Protein AF-A0A6V2T5C6-F1 (afdb_monomer_lite)

Structure (mmCIF, N/CA/C/O backbone):
data_AF-A0A6V2T5C6-F1
#
_entry.id   AF-A0A6V2T5C6-F1
#
loop_
_atom_site.group_PDB
_atom_site.id
_atom_site.type_symbol
_atom_site.label_atom_id
_atom_site.label_alt_id
_atom_site.label_comp_id
_atom_site.label_asym_id
_atom_site.label_entity_id
_atom_site.label_seq_id
_atom_site.pdbx_PDB_ins_code
_atom_site.Cartn_x
_atom_site.Cartn_y
_atom_site.Cartn_z
_atom_site.occupancy
_atom_site.B_iso_or_equiv
_atom_site.auth_seq_id
_atom_site.auth_comp_id
_atom_site.auth_asym_id
_atom_site.auth_atom_id
_atom_site.pdbx_PDB_model_num
ATOM 1 N N . MET A 1 1 ? 2.342 25.107 -28.446 1.00 39.44 1 MET A N 1
ATOM 2 C CA . MET A 1 1 ? 3.120 24.473 -27.361 1.00 39.44 1 MET A CA 1
ATOM 3 C C . MET A 1 1 ? 3.127 22.976 -27.619 1.00 39.44 1 MET A C 1
ATOM 5 O O . MET A 1 1 ? 2.056 22.390 -27.620 1.00 39.44 1 MET A O 1
ATOM 9 N N . LYS A 1 2 ? 4.279 22.359 -27.917 1.00 43.91 2 LYS A N 1
ATOM 10 C CA . LYS A 1 2 ? 4.382 20.894 -27.825 1.00 43.91 2 LYS A CA 1
ATOM 11 C C . LYS A 1 2 ? 4.206 20.575 -26.343 1.00 43.91 2 LYS A C 1
ATOM 13 O O . LYS A 1 2 ? 5.025 21.051 -25.563 1.00 43.91 2 LYS A O 1
ATOM 18 N N . LEU A 1 3 ? 3.150 19.852 -25.962 1.00 50.47 3 LEU A N 1
ATOM 19 C CA . LEU A 1 3 ? 3.126 19.154 -24.676 1.00 50.47 3 LEU A CA 1
ATOM 20 C C . LEU A 1 3 ? 4.460 18.411 -24.599 1.00 50.47 3 LEU A C 1
ATOM 22 O O . LEU A 1 3 ? 4.725 17.538 -25.430 1.00 50.47 3 LEU A O 1
ATOM 26 N N . SER A 1 4 ? 5.355 18.852 -23.717 1.00 52.19 4 SER A N 1
ATOM 27 C CA . SER A 1 4 ? 6.565 18.106 -23.408 1.00 52.19 4 SER A CA 1
ATOM 28 C C . SER A 1 4 ? 6.083 16.722 -23.010 1.00 52.19 4 SER A C 1
ATOM 30 O O . SER A 1 4 ? 5.368 16.592 -22.019 1.00 52.19 4 SER A O 1
ATOM 32 N N . ARG A 1 5 ? 6.363 15.724 -23.853 1.00 68.75 5 ARG A N 1
ATOM 33 C CA . ARG A 1 5 ? 6.014 14.329 -23.588 1.00 68.75 5 ARG A CA 1
ATOM 34 C C . ARG A 1 5 ? 6.644 14.016 -22.231 1.00 68.75 5 ARG A C 1
ATOM 36 O O . ARG A 1 5 ? 7.866 14.054 -22.133 1.00 68.75 5 ARG A O 1
ATOM 43 N N . LEU A 1 6 ? 5.824 13.873 -21.188 1.00 74.06 6 LEU A N 1
ATOM 44 C CA . LEU A 1 6 ? 6.313 13.619 -19.835 1.00 74.06 6 LEU A CA 1
ATOM 45 C C . LEU A 1 6 ? 7.066 12.288 -19.877 1.00 74.06 6 LEU A C 1
ATOM 47 O O . LEU A 1 6 ? 6.531 11.290 -20.356 1.00 74.06 6 LEU A O 1
ATOM 51 N N . ILE A 1 7 ? 8.333 12.330 -19.478 1.00 88.69 7 ILE A N 1
ATOM 52 C CA . ILE A 1 7 ? 9.222 11.173 -19.416 1.00 88.69 7 ILE A CA 1
ATOM 53 C C . ILE A 1 7 ? 9.234 10.704 -17.970 1.00 88.69 7 ILE A C 1
ATOM 55 O O . ILE A 1 7 ? 9.377 11.520 -17.060 1.00 88.69 7 ILE A O 1
ATOM 59 N N . GLY A 1 8 ? 9.129 9.398 -17.783 1.00 91.50 8 GLY A N 1
ATOM 60 C CA . GLY A 1 8 ? 9.123 8.761 -16.480 1.00 91.50 8 GLY A CA 1
ATOM 61 C C . GLY A 1 8 ? 8.194 7.565 -16.474 1.00 91.50 8 GLY A C 1
ATOM 62 O O . GLY A 1 8 ? 7.539 7.254 -17.471 1.00 91.50 8 GLY A O 1
ATOM 63 N N . SER A 1 9 ? 8.141 6.903 -15.335 1.00 94.56 9 SER A N 1
ATOM 64 C CA . SER A 1 9 ? 7.258 5.778 -15.105 1.00 94.56 9 SER A CA 1
ATOM 65 C C . SER A 1 9 ? 6.760 5.786 -13.675 1.00 94.56 9 SER A C 1
ATOM 67 O O . SER A 1 9 ? 7.304 6.481 -12.817 1.00 94.56 9 SER A O 1
ATOM 69 N N . SER A 1 10 ? 5.676 5.061 -13.449 1.00 96.06 10 SER A N 1
ATOM 70 C CA . SER A 1 10 ? 5.047 4.948 -12.145 1.00 96.06 10 SER A CA 1
ATOM 71 C C . SER A 1 10 ? 4.340 3.609 -12.036 1.00 96.06 10 SER A C 1
ATOM 73 O O . SER A 1 10 ? 3.772 3.104 -13.010 1.00 96.06 10 SER A O 1
ATOM 75 N N . THR A 1 11 ? 4.312 3.079 -10.822 1.00 97.50 11 THR A N 1
ATOM 76 C CA . THR A 1 11 ? 3.274 2.136 -10.417 1.00 97.50 11 THR A CA 1
ATOM 77 C C . THR A 1 11 ? 1.926 2.861 -10.367 1.00 97.50 11 THR A C 1
ATOM 79 O O . THR A 1 11 ? 1.857 4.096 -10.359 1.00 97.50 11 THR A O 1
ATOM 82 N N . ALA A 1 12 ? 0.832 2.110 -10.350 1.00 96.50 12 ALA A N 1
ATOM 83 C CA . ALA A 1 12 ? -0.498 2.678 -10.187 1.00 96.50 12 ALA A CA 1
ATOM 84 C C . ALA A 1 12 ? -1.414 1.683 -9.480 1.00 96.50 12 ALA A C 1
ATOM 86 O O . ALA A 1 12 ? -1.687 0.613 -10.013 1.00 96.50 12 ALA A O 1
ATOM 87 N N . CYS A 1 13 ? -1.936 2.063 -8.315 1.00 97.12 13 CYS A N 1
ATOM 88 C CA . CYS A 1 13 ? -2.926 1.277 -7.591 1.00 97.12 13 CYS A CA 1
ATOM 89 C C . CYS A 1 13 ? -4.185 2.117 -7.376 1.00 97.12 13 CYS A C 1
ATOM 91 O O . CYS A 1 13 ? -4.159 3.146 -6.700 1.00 97.12 13 CYS A O 1
ATOM 93 N N . LEU A 1 14 ? -5.286 1.684 -7.985 1.00 95.94 14 LEU A N 1
ATOM 94 C CA . LEU A 1 14 ? -6.589 2.326 -7.907 1.00 95.94 14 LEU A CA 1
ATOM 95 C C . LEU A 1 14 ? -7.553 1.419 -7.152 1.00 95.94 14 LEU A C 1
ATOM 97 O O . LEU A 1 14 ? -7.693 0.247 -7.497 1.00 95.94 14 LEU A O 1
ATOM 101 N N . VAL A 1 15 ? -8.274 1.982 -6.184 1.00 94.62 15 VAL A N 1
ATOM 102 C CA . VAL A 1 15 ? -9.350 1.296 -5.463 1.00 94.62 15 VAL A CA 1
ATOM 103 C C . VAL A 1 15 ? -10.624 2.130 -5.555 1.00 94.62 15 VAL A C 1
ATOM 105 O O . VAL A 1 15 ? -10.600 3.344 -5.372 1.00 94.62 15 VAL A O 1
ATOM 108 N N . SER A 1 16 ? -11.746 1.473 -5.828 1.00 92.94 16 SER A N 1
ATOM 109 C CA . SER A 1 16 ? -13.079 2.067 -5.880 1.00 92.94 16 SER A CA 1
ATOM 110 C C . SER A 1 16 ? -14.057 1.197 -5.096 1.00 92.94 16 SER A C 1
ATOM 112 O O . SER A 1 16 ? -14.064 -0.025 -5.244 1.00 92.94 16 SER A O 1
ATOM 114 N N . LEU A 1 17 ? -14.879 1.816 -4.249 1.00 86.94 17 LEU A N 1
ATOM 115 C CA . LEU A 1 17 ? -15.974 1.127 -3.571 1.00 86.94 17 LEU A CA 1
ATOM 116 C C . LEU A 1 17 ? -17.181 1.055 -4.511 1.00 86.94 17 LEU A C 1
ATOM 118 O O . LEU A 1 17 ? -17.588 2.076 -5.065 1.00 86.94 17 LEU A O 1
ATOM 122 N N . ASP A 1 18 ? -17.757 -0.133 -4.691 1.00 80.25 18 ASP A N 1
ATOM 123 C CA . ASP A 1 18 ? -18.955 -0.282 -5.515 1.00 80.25 18 ASP A CA 1
ATOM 124 C C . ASP A 1 18 ? -20.161 0.382 -4.811 1.00 80.25 18 ASP A C 1
ATOM 126 O O . ASP A 1 18 ? -20.445 0.073 -3.653 1.00 80.25 18 ASP A O 1
ATOM 130 N N . PRO A 1 19 ? -20.890 1.302 -5.469 1.00 68.75 19 PRO A N 1
ATOM 131 C CA . PRO A 1 19 ? -21.977 2.048 -4.828 1.00 68.75 19 PRO A CA 1
ATOM 132 C C . PRO A 1 19 ? -23.235 1.209 -4.547 1.00 68.75 19 PRO A C 1
ATOM 134 O O . PRO A 1 19 ? -24.117 1.646 -3.797 1.00 68.75 19 PRO A O 1
ATOM 137 N N . HIS A 1 20 ? -23.340 0.021 -5.148 1.00 71.62 20 HIS A N 1
ATOM 138 C CA . HIS A 1 20 ? -24.511 -0.852 -5.049 1.00 71.62 20 HIS A CA 1
ATOM 139 C C . HIS A 1 20 ? -24.192 -2.215 -4.434 1.00 71.62 20 HIS A C 1
ATOM 141 O O . HIS A 1 20 ? -25.087 -2.863 -3.891 1.00 71.62 20 HIS A O 1
ATOM 147 N N . LYS A 1 21 ? -22.937 -2.661 -4.509 1.00 74.69 21 LYS A N 1
ATOM 148 C CA . LYS A 1 21 ? -22.474 -3.937 -3.957 1.00 74.69 21 LYS A CA 1
ATOM 149 C C . LYS A 1 21 ? -21.590 -3.710 -2.737 1.00 74.69 21 LYS A C 1
ATOM 151 O O . LYS A 1 21 ? -20.848 -2.744 -2.656 1.00 74.69 21 LYS A O 1
ATOM 156 N N . THR A 1 22 ? -21.603 -4.655 -1.804 1.00 85.44 22 THR A N 1
ATOM 157 C CA . THR A 1 22 ? -20.718 -4.648 -0.627 1.00 85.44 22 THR A CA 1
ATOM 158 C C . THR A 1 22 ? -19.325 -5.177 -0.984 1.00 85.44 22 THR A C 1
ATOM 160 O O . THR A 1 22 ? -18.850 -6.168 -0.428 1.00 85.44 22 THR A O 1
ATOM 163 N N . GLU A 1 23 ? -18.681 -4.559 -1.971 1.00 86.25 23 GLU A N 1
ATOM 164 C CA . GLU A 1 23 ? -17.348 -4.931 -2.440 1.00 86.25 23 GLU A CA 1
ATOM 165 C C . GLU A 1 23 ? -16.548 -3.701 -2.866 1.00 86.25 23 GLU A C 1
ATOM 167 O O . GLU A 1 23 ? -17.105 -2.713 -3.345 1.00 86.25 23 GLU A O 1
ATOM 172 N N . LEU A 1 24 ? -15.228 -3.791 -2.749 1.00 91.06 24 LEU A N 1
ATOM 173 C CA . LEU A 1 24 ? -14.317 -2.904 -3.460 1.00 91.06 24 LEU A CA 1
ATOM 174 C C . LEU A 1 24 ? -13.869 -3.557 -4.769 1.00 91.06 24 LEU A C 1
ATOM 176 O O . LEU A 1 24 ? -13.791 -4.785 -4.889 1.00 91.06 24 LEU A O 1
ATOM 180 N N . ARG A 1 25 ? -13.550 -2.717 -5.747 1.00 92.44 25 ARG A N 1
ATOM 181 C CA . ARG A 1 25 ? -12.896 -3.074 -7.003 1.00 92.44 25 ARG A CA 1
ATOM 182 C C . ARG A 1 25 ? -11.557 -2.363 -7.055 1.00 92.44 25 ARG A C 1
ATOM 184 O O . ARG A 1 25 ? -11.486 -1.181 -6.725 1.00 92.44 25 ARG A O 1
ATOM 191 N N . ALA A 1 26 ? -10.516 -3.057 -7.486 1.00 92.69 26 ALA A N 1
ATOM 192 C CA . ALA A 1 26 ? -9.210 -2.442 -7.637 1.00 92.69 26 ALA A CA 1
ATOM 193 C C . ALA A 1 26 ? -8.507 -2.885 -8.916 1.00 92.69 26 ALA A C 1
ATOM 195 O O . ALA A 1 26 ? -8.740 -3.987 -9.419 1.00 92.69 26 ALA A O 1
ATOM 196 N N . ALA A 1 27 ? -7.655 -1.997 -9.415 1.00 95.50 27 ALA A N 1
ATOM 197 C CA . ALA A 1 27 ? -6.747 -2.227 -10.524 1.00 95.50 27 ALA A CA 1
ATOM 198 C C . ALA A 1 27 ? -5.349 -1.797 -10.077 1.00 95.50 27 ALA A C 1
ATOM 200 O O . ALA A 1 27 ? -5.167 -0.652 -9.660 1.00 95.50 27 ALA A O 1
ATOM 201 N N . ASN A 1 28 ? -4.388 -2.713 -10.139 1.00 96.06 28 ASN A N 1
ATOM 202 C CA . ASN A 1 28 ? -3.010 -2.460 -9.735 1.00 96.06 28 ASN A CA 1
ATOM 203 C C . ASN A 1 28 ? -2.044 -2.723 -10.893 1.00 96.06 28 ASN A C 1
ATOM 205 O O . ASN A 1 28 ? -2.248 -3.683 -11.627 1.00 96.06 28 ASN A O 1
ATOM 209 N N . ILE A 1 29 ? -1.016 -1.889 -11.026 1.00 97.75 29 ILE A N 1
ATOM 210 C CA . ILE A 1 29 ? 0.180 -2.070 -11.853 1.00 97.75 29 ILE A CA 1
ATOM 211 C C . ILE A 1 29 ? 1.381 -1.804 -10.945 1.00 97.75 29 ILE A C 1
ATOM 213 O O . ILE A 1 29 ? 1.577 -0.672 -10.496 1.00 97.75 29 ILE A O 1
ATOM 217 N N . GLY A 1 30 ? 2.181 -2.838 -10.693 1.00 97.75 30 GLY A N 1
ATOM 218 C CA . GLY A 1 30 ? 3.410 -2.750 -9.903 1.00 97.75 30 GLY A CA 1
ATOM 219 C C . GLY A 1 30 ? 3.298 -3.346 -8.503 1.00 97.75 30 GLY A C 1
ATOM 220 O O . GLY A 1 30 ? 2.551 -4.297 -8.270 1.00 97.75 30 GLY A O 1
ATOM 221 N N . ASP A 1 31 ? 4.087 -2.813 -7.578 1.00 97.12 31 ASP A N 1
ATOM 222 C CA . ASP A 1 31 ? 4.278 -3.307 -6.206 1.00 97.12 31 ASP A CA 1
ATOM 223 C C . ASP A 1 31 ? 3.721 -2.384 -5.113 1.00 97.12 31 ASP A C 1
ATOM 225 O O . ASP A 1 31 ? 3.684 -2.762 -3.940 1.00 97.12 31 ASP A O 1
ATOM 229 N N . SER A 1 32 ? 3.174 -1.230 -5.504 1.00 98.00 32 SER A N 1
ATOM 230 C CA . SER A 1 32 ? 2.156 -0.548 -4.703 1.00 98.00 32 SER A CA 1
ATOM 231 C C . SER A 1 32 ? 0.934 -1.454 -4.537 1.00 98.00 32 SER A C 1
ATOM 233 O O . SER A 1 32 ? 0.718 -2.391 -5.306 1.00 98.00 32 SER A O 1
ATOM 235 N N . GLY A 1 33 ? 0.118 -1.203 -3.520 1.00 97.56 33 GLY A N 1
ATOM 236 C CA . GLY A 1 33 ? -0.919 -2.161 -3.167 1.00 97.56 33 GLY A CA 1
ATOM 237 C C . GLY A 1 33 ? -1.747 -1.743 -1.972 1.00 97.56 33 GLY A C 1
ATOM 238 O O . GLY A 1 33 ? -1.568 -0.665 -1.412 1.00 97.56 33 GLY A O 1
ATOM 239 N N . PHE A 1 34 ? -2.674 -2.605 -1.581 1.00 97.88 34 PHE A N 1
ATOM 240 C CA . PHE A 1 34 ? -3.533 -2.372 -0.437 1.00 97.88 34 PHE A CA 1
ATOM 241 C C . PHE A 1 34 ? -3.758 -3.627 0.400 1.00 97.88 34 PHE A C 1
ATOM 243 O O . PHE A 1 34 ? -3.729 -4.762 -0.086 1.00 97.88 34 PHE A O 1
ATOM 250 N N . LEU A 1 35 ? -4.047 -3.382 1.671 1.00 97.62 35 LEU A N 1
ATOM 251 C CA . LEU A 1 35 ? -4.478 -4.358 2.652 1.00 97.62 35 LEU A CA 1
ATOM 252 C C . LEU A 1 35 ? -5.890 -4.004 3.111 1.00 97.62 35 LEU A C 1
ATOM 254 O O . LEU A 1 35 ? -6.197 -2.839 3.369 1.00 97.62 35 LEU A O 1
ATOM 258 N N . LEU A 1 36 ? -6.743 -5.016 3.235 1.00 96.00 36 LEU A N 1
ATOM 259 C CA . LEU A 1 36 ? -8.028 -4.895 3.914 1.00 96.00 36 LEU A CA 1
ATOM 260 C C . LEU A 1 36 ? -7.897 -5.547 5.285 1.00 96.00 36 LEU A C 1
ATOM 262 O O . LEU A 1 36 ? -7.688 -6.755 5.378 1.00 96.00 36 LEU A O 1
ATOM 266 N N . LEU A 1 37 ? -8.013 -4.752 6.337 1.00 94.62 37 LEU A N 1
ATOM 267 C CA . LEU A 1 37 ? -7.958 -5.201 7.718 1.00 94.62 37 LEU A CA 1
ATOM 268 C C . LEU A 1 37 ? -9.378 -5.330 8.248 1.00 94.62 37 LEU A C 1
ATOM 270 O O . LEU A 1 37 ? -10.221 -4.459 8.023 1.00 94.62 37 LEU A O 1
ATOM 274 N N . ARG A 1 38 ? -9.634 -6.407 8.982 1.00 91.44 38 ARG A N 1
ATOM 275 C CA . ARG A 1 38 ? -10.955 -6.709 9.525 1.00 91.44 38 ARG A CA 1
ATOM 276 C C . ARG A 1 38 ? -10.852 -7.076 10.988 1.00 91.44 38 ARG A C 1
ATOM 278 O O . ARG A 1 38 ? -9.898 -7.711 11.424 1.00 91.44 38 ARG A O 1
ATOM 285 N N . ARG A 1 39 ? -11.870 -6.690 11.753 1.00 88.06 39 ARG A N 1
ATOM 286 C CA . ARG A 1 39 ? -11.984 -7.093 13.150 1.00 88.06 39 ARG A CA 1
ATOM 287 C C . ARG A 1 39 ? -12.343 -8.570 13.252 1.00 88.06 39 ARG A C 1
ATOM 289 O O . ARG A 1 39 ? -13.309 -9.020 12.635 1.00 88.06 39 ARG A O 1
ATOM 296 N N . GLN A 1 40 ? -11.610 -9.302 14.082 1.00 76.62 40 GLN A N 1
ATOM 297 C CA . GLN A 1 40 ? -11.967 -10.664 14.442 1.00 76.62 40 GLN A CA 1
ATOM 298 C C . GLN A 1 40 ? -13.268 -10.638 15.248 1.00 76.62 40 GLN A C 1
ATOM 300 O O . GLN A 1 40 ? -13.392 -9.943 16.263 1.00 76.62 40 GLN A O 1
ATOM 305 N N . ALA A 1 41 ? -14.269 -11.379 14.778 1.00 64.94 41 ALA A N 1
ATOM 306 C CA . ALA A 1 41 ? -15.477 -11.593 15.551 1.00 64.94 41 ALA A CA 1
ATOM 307 C C . ALA A 1 41 ? -15.112 -12.405 16.802 1.00 64.94 41 ALA A C 1
ATOM 309 O O . ALA A 1 41 ? -14.463 -13.447 16.705 1.00 64.94 41 ALA A O 1
ATOM 310 N N . GLY A 1 42 ? -15.535 -11.946 17.986 1.00 57.62 42 GLY A N 1
ATOM 311 C CA . GLY A 1 42 ? -15.499 -12.790 19.183 1.00 57.62 42 GLY A CA 1
ATOM 312 C C . GLY A 1 42 ? -16.235 -14.107 18.912 1.00 57.62 42 GLY A C 1
ATOM 313 O O . GLY A 1 42 ? -17.111 -14.148 18.047 1.00 57.62 42 GLY A O 1
ATOM 314 N N . SER A 1 43 ? -15.901 -15.176 19.643 1.00 49.44 43 SER A N 1
ATOM 315 C CA . SER A 1 43 ? -16.311 -16.569 19.364 1.00 49.44 43 SER A CA 1
ATOM 316 C C . SER A 1 43 ? -17.829 -16.861 19.310 1.00 49.44 43 SER A C 1
ATOM 318 O O . SER A 1 43 ? -18.224 -18.023 19.318 1.00 49.44 43 SER A O 1
ATOM 320 N N . SER A 1 44 ? -18.695 -15.847 19.312 1.00 44.47 44 SER A N 1
ATOM 321 C CA . SER A 1 44 ? -20.154 -15.935 19.254 1.00 44.47 44 SER A CA 1
ATOM 322 C C . SER A 1 44 ? -20.766 -15.574 17.893 1.00 44.47 44 SER A C 1
ATOM 324 O O . SER A 1 44 ? -21.956 -15.809 17.705 1.00 44.47 44 SER A O 1
ATOM 326 N N . SER A 1 45 ? -20.000 -15.035 16.938 1.00 46.88 45 SER A N 1
ATOM 327 C CA . SER A 1 45 ? -20.510 -14.652 15.614 1.00 46.88 45 SER A CA 1
ATOM 328 C C . SER A 1 45 ? -19.772 -15.415 14.514 1.00 46.88 45 SER A C 1
ATOM 330 O O . SER A 1 45 ? -18.726 -14.976 14.040 1.00 46.88 45 SER A O 1
ATOM 332 N N . MET A 1 46 ? -20.334 -16.555 14.099 1.00 50.06 46 MET A N 1
ATOM 333 C CA . MET A 1 46 ? -19.913 -17.288 12.899 1.00 50.06 46 MET A CA 1
ATOM 334 C C . MET A 1 46 ? -20.265 -16.444 11.669 1.00 50.06 46 MET A C 1
ATOM 336 O O . MET A 1 46 ? -21.356 -16.565 11.116 1.00 50.06 46 MET A O 1
ATOM 340 N N . VAL A 1 47 ? -19.375 -15.531 11.277 1.00 58.38 47 VAL A N 1
ATOM 341 C CA . VAL A 1 47 ? -19.486 -14.875 9.974 1.00 58.38 47 VAL A CA 1
ATOM 342 C C . VAL A 1 47 ? -18.771 -15.763 8.975 1.00 58.38 47 VAL A C 1
ATOM 344 O O . VAL A 1 47 ? -17.555 -15.929 9.069 1.00 58.38 47 VAL A O 1
ATOM 347 N N . GLU A 1 48 ? -19.524 -16.332 8.038 1.00 62.44 48 GLU A N 1
ATOM 348 C CA . GLU A 1 48 ? -18.951 -17.148 6.971 1.00 62.44 48 GLU A CA 1
ATOM 349 C C . GLU A 1 48 ? -17.830 -16.368 6.258 1.00 62.44 48 GLU A C 1
ATOM 351 O O . GLU A 1 48 ? -17.989 -15.168 5.972 1.00 62.44 48 GLU A O 1
ATOM 356 N N . PRO A 1 49 ? -16.676 -17.003 5.999 1.00 64.81 49 PRO A N 1
ATOM 357 C CA . PRO A 1 49 ? -15.607 -16.379 5.243 1.00 64.81 49 PRO A CA 1
ATOM 358 C C . PRO A 1 49 ? -16.118 -15.939 3.876 1.00 64.81 49 PRO A C 1
ATOM 360 O O . PRO A 1 49 ? -16.782 -16.704 3.173 1.00 64.81 49 PRO A O 1
ATOM 363 N N . ALA A 1 50 ? -15.817 -14.703 3.488 1.00 68.69 50 ALA A N 1
ATOM 364 C CA . ALA A 1 50 ? -16.135 -14.278 2.138 1.00 68.69 50 ALA A CA 1
ATOM 365 C C . ALA A 1 50 ? -15.195 -14.988 1.147 1.00 68.69 50 ALA A C 1
ATOM 367 O O . ALA A 1 50 ? -14.006 -15.167 1.399 1.00 68.69 50 ALA A O 1
ATOM 368 N N . LEU A 1 51 ? -15.720 -15.423 0.001 1.00 67.19 51 LEU A N 1
ATOM 369 C CA . LEU A 1 51 ? -14.881 -16.061 -1.010 1.00 67.19 51 LEU A CA 1
ATOM 370 C C . LEU A 1 51 ? -13.800 -15.074 -1.485 1.00 67.19 51 LEU A C 1
ATOM 372 O O . LEU A 1 51 ? -14.118 -13.957 -1.888 1.00 67.19 51 LEU A O 1
ATOM 376 N N . GLY A 1 52 ? -12.537 -15.501 -1.446 1.00 65.44 52 GLY A N 1
ATOM 377 C CA . GLY A 1 52 ? -11.391 -14.676 -1.840 1.00 65.44 52 GLY A CA 1
ATOM 378 C C . GLY A 1 52 ? -10.820 -13.793 -0.727 1.00 65.44 52 GLY A C 1
ATOM 379 O O . GLY A 1 52 ? -9.862 -13.069 -0.986 1.00 65.44 52 GLY A O 1
ATOM 380 N N . THR A 1 53 ? -11.356 -13.859 0.496 1.00 73.38 53 THR A N 1
ATOM 381 C CA . THR A 1 53 ? -10.741 -13.240 1.677 1.00 73.38 53 THR A CA 1
ATOM 382 C C . THR A 1 53 ? -9.983 -14.273 2.505 1.00 73.38 53 THR A C 1
ATOM 384 O O . THR A 1 53 ? -10.240 -15.476 2.463 1.00 73.38 53 THR A O 1
ATOM 387 N N . LEU A 1 54 ? -9.043 -13.784 3.303 1.00 76.19 54 LEU A N 1
ATOM 388 C CA . LEU A 1 54 ? -8.240 -14.554 4.244 1.00 76.19 54 LEU A CA 1
ATOM 389 C C . LEU A 1 54 ? -8.973 -14.776 5.581 1.00 76.19 54 LEU A C 1
ATOM 391 O O . LEU A 1 54 ? -8.358 -15.156 6.565 1.00 76.19 54 LEU A O 1
ATOM 395 N N . ASP A 1 55 ? -10.299 -14.591 5.629 1.00 69.50 55 ASP A N 1
ATOM 396 C CA . ASP A 1 55 ? -11.084 -14.707 6.868 1.00 69.50 55 ASP A CA 1
ATOM 397 C C . ASP A 1 55 ? -11.091 -16.129 7.459 1.00 69.50 55 ASP A C 1
ATOM 399 O O . ASP A 1 55 ? -11.213 -16.287 8.670 1.00 69.50 55 ASP A O 1
ATOM 403 N N . SER A 1 56 ? -10.992 -17.173 6.623 1.00 56.41 56 SER A N 1
ATOM 404 C CA . SER A 1 56 ? -10.911 -18.577 7.083 1.00 56.41 56 SER A CA 1
ATOM 405 C C . SER A 1 56 ? -9.485 -19.010 7.408 1.00 56.41 56 SER A C 1
ATOM 407 O O . SER A 1 56 ? -9.285 -20.003 8.110 1.00 56.41 56 SER A O 1
ATOM 409 N N . ALA A 1 57 ? -8.493 -18.282 6.898 1.00 52.81 57 ALA A N 1
ATOM 410 C CA . ALA A 1 57 ? -7.123 -18.433 7.327 1.00 52.81 57 ALA A CA 1
ATOM 411 C C . ALA A 1 57 ? -6.992 -17.679 8.651 1.00 52.81 57 ALA A C 1
ATOM 413 O O . ALA A 1 57 ? -6.559 -16.535 8.699 1.00 52.81 57 ALA A O 1
ATOM 414 N N . ALA A 1 58 ? -7.332 -18.343 9.756 1.00 47.09 58 ALA A N 1
ATOM 415 C CA . ALA A 1 58 ? -6.818 -17.997 11.081 1.00 47.09 58 ALA A CA 1
ATOM 416 C C . ALA A 1 58 ? -5.281 -18.200 11.129 1.00 47.09 58 ALA A C 1
ATOM 418 O O . ALA A 1 58 ? -4.756 -18.941 11.956 1.00 47.09 58 ALA A O 1
ATOM 419 N N . GLY A 1 59 ? -4.565 -17.623 10.165 1.00 45.16 59 GLY A N 1
ATOM 420 C CA . GLY A 1 59 ? -3.176 -17.865 9.833 1.00 45.16 59 GLY A CA 1
ATOM 421 C C . GLY A 1 59 ? -2.513 -16.535 9.518 1.00 45.16 59 GLY A C 1
ATOM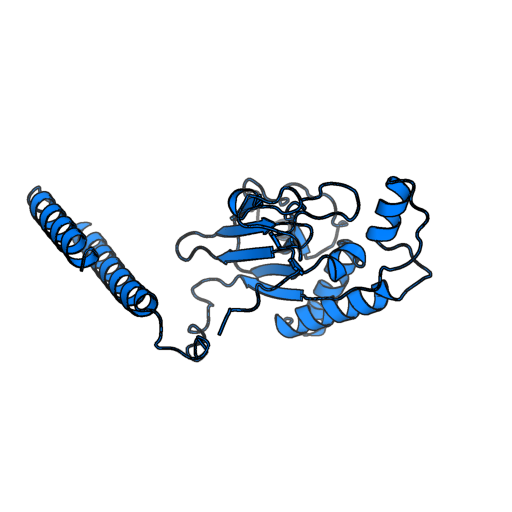 422 O O . GLY A 1 59 ? -2.895 -15.864 8.566 1.00 45.16 59 GLY A O 1
ATOM 423 N N . ILE A 1 60 ? -1.502 -16.221 10.329 1.00 43.88 60 ILE A N 1
ATOM 424 C CA . ILE A 1 60 ? -0.761 -14.952 10.425 1.00 43.88 60 ILE A CA 1
ATOM 425 C C . ILE A 1 60 ? -1.533 -13.885 11.222 1.00 43.88 60 ILE A C 1
ATOM 427 O O . ILE A 1 60 ? -1.949 -12.841 10.738 1.00 43.88 60 ILE A O 1
ATOM 431 N N . GLY A 1 61 ? -1.770 -14.201 12.490 1.00 42.53 61 GLY A N 1
ATOM 432 C CA . GLY A 1 61 ? -2.414 -13.331 13.464 1.00 42.53 61 GLY A CA 1
ATOM 433 C C . GLY A 1 61 ? -2.487 -14.101 14.767 1.00 42.53 61 GLY A C 1
ATOM 434 O O . GLY A 1 61 ? -3.387 -14.918 14.955 1.00 42.53 61 GLY A O 1
ATOM 435 N N . ALA A 1 62 ? -1.460 -13.941 15.599 1.00 48.34 62 ALA A N 1
ATOM 436 C CA . ALA A 1 62 ? -1.302 -14.633 16.869 1.00 48.34 62 ALA A CA 1
ATOM 437 C C . ALA A 1 62 ? -2.619 -14.679 17.666 1.00 48.34 62 ALA A C 1
ATOM 439 O O . ALA A 1 62 ? -3.375 -13.707 17.705 1.00 48.34 62 ALA A O 1
ATOM 440 N N . ALA A 1 63 ? -2.899 -15.817 18.305 1.00 55.41 63 ALA A N 1
ATOM 441 C CA . ALA A 1 63 ? -4.037 -15.966 19.204 1.00 55.41 63 ALA A CA 1
ATOM 442 C C . ALA A 1 63 ? -4.116 -14.762 20.169 1.00 55.41 63 ALA A C 1
ATOM 444 O O . ALA A 1 63 ? -3.222 -14.582 20.991 1.00 55.41 63 ALA A O 1
ATOM 445 N N . GLY A 1 64 ? -5.167 -13.940 20.052 1.00 68.81 64 GLY A N 1
ATOM 446 C CA . GLY A 1 64 ? -5.393 -12.772 20.914 1.00 68.81 64 GLY A CA 1
ATOM 447 C C . GLY A 1 64 ? -5.435 -11.399 20.229 1.00 68.81 64 GLY A C 1
ATOM 448 O O . GLY A 1 64 ? -5.759 -10.431 20.916 1.00 68.81 64 GLY A O 1
ATOM 449 N N . ARG A 1 65 ? -5.164 -11.290 18.918 1.00 76.00 65 ARG A N 1
ATOM 450 C CA . ARG A 1 65 ? -5.328 -10.021 18.178 1.00 76.00 65 ARG A CA 1
ATOM 451 C C . ARG A 1 65 ? -6.801 -9.639 17.990 1.00 76.00 65 ARG A C 1
ATOM 453 O O . ARG A 1 65 ? -7.689 -10.487 18.029 1.00 76.00 65 ARG A O 1
ATOM 460 N N . LYS A 1 66 ? -7.077 -8.348 17.794 1.00 85.50 66 LYS A N 1
ATOM 461 C CA . LYS A 1 66 ? -8.422 -7.825 17.495 1.00 85.50 66 LYS A CA 1
ATOM 462 C C . LYS A 1 66 ? -8.635 -7.653 15.995 1.00 85.50 66 LYS A C 1
ATOM 464 O O . LYS A 1 66 ? -9.780 -7.739 15.552 1.00 85.50 66 LYS A O 1
ATOM 469 N N . LEU A 1 67 ? -7.573 -7.407 15.234 1.00 89.31 67 LEU A N 1
ATOM 470 C CA . LEU A 1 67 ? -7.562 -7.240 13.786 1.00 89.31 67 LEU A CA 1
ATOM 471 C C . LEU A 1 67 ? -6.785 -8.375 13.103 1.00 89.31 67 LEU A C 1
ATOM 473 O O . LEU A 1 67 ? -5.811 -8.899 13.641 1.00 89.31 67 LEU A O 1
ATOM 477 N N . HIS A 1 68 ? -7.199 -8.720 11.885 1.00 89.94 68 HIS A N 1
ATOM 478 C CA . HIS A 1 68 ? -6.451 -9.577 10.963 1.00 89.94 68 HIS A CA 1
ATOM 479 C C . HIS A 1 68 ? -6.451 -8.987 9.550 1.00 89.94 68 HIS A C 1
ATOM 481 O O . HIS A 1 68 ? -7.324 -8.189 9.195 1.00 89.94 68 HIS A O 1
ATOM 487 N N . ILE A 1 69 ? -5.489 -9.407 8.726 1.00 92.88 69 ILE A N 1
ATOM 488 C CA . ILE A 1 69 ? -5.480 -9.100 7.292 1.00 92.88 69 ILE A CA 1
ATOM 489 C C . ILE A 1 69 ? -6.538 -9.973 6.609 1.00 92.88 69 ILE A C 1
ATOM 491 O O . ILE A 1 69 ? -6.360 -11.178 6.463 1.00 92.88 69 ILE A O 1
ATOM 495 N N . ALA A 1 70 ? -7.651 -9.377 6.188 1.00 92.19 70 ALA A N 1
ATOM 496 C CA . ALA A 1 70 ? -8.704 -10.057 5.436 1.00 92.19 70 ALA A CA 1
ATOM 497 C C . ALA A 1 70 ? -8.386 -10.155 3.939 1.00 92.19 70 ALA A C 1
ATOM 499 O O . ALA A 1 70 ? -8.920 -11.027 3.257 1.00 92.19 70 ALA A O 1
ATOM 500 N N . PHE A 1 71 ? -7.540 -9.278 3.401 1.00 94.50 71 PHE A N 1
ATOM 501 C CA . PHE A 1 71 ? -7.090 -9.356 2.013 1.00 94.50 71 PHE A CA 1
ATOM 502 C C . PHE A 1 71 ? -5.767 -8.616 1.820 1.00 94.50 71 PHE A C 1
ATOM 504 O O . PHE A 1 71 ? -5.562 -7.556 2.410 1.00 94.50 71 PHE A O 1
ATOM 511 N N . ARG A 1 72 ? -4.921 -9.148 0.934 1.00 94.75 72 ARG A N 1
ATOM 512 C CA . ARG A 1 72 ? -3.696 -8.511 0.444 1.00 94.75 72 ARG A CA 1
ATOM 513 C C . ARG A 1 72 ? -3.749 -8.442 -1.076 1.00 94.75 72 ARG A C 1
ATOM 515 O O . ARG A 1 72 ? -3.947 -9.468 -1.728 1.00 94.75 72 ARG A O 1
ATOM 522 N N . SER A 1 73 ? -3.554 -7.256 -1.644 1.00 95.19 73 SER A N 1
ATOM 523 C CA . SER A 1 73 ? -3.441 -7.121 -3.095 1.00 95.19 73 SER A CA 1
ATOM 524 C C . SER A 1 73 ? -2.195 -7.845 -3.618 1.00 95.19 73 SER A C 1
ATOM 526 O O . SER A 1 73 ? -1.126 -7.708 -3.019 1.00 95.19 73 SER A O 1
ATOM 528 N N . PRO A 1 74 ? -2.282 -8.566 -4.745 1.00 92.38 74 PRO A N 1
ATOM 529 C CA . PRO A 1 74 ? -1.102 -9.137 -5.379 1.00 92.38 74 PRO A CA 1
ATOM 530 C C . PRO A 1 74 ? -0.194 -8.030 -5.934 1.00 92.38 74 PRO A C 1
ATOM 532 O O . PRO A 1 74 ? -0.674 -7.044 -6.498 1.00 92.38 74 PRO A O 1
ATOM 535 N N . GLN A 1 75 ? 1.115 -8.232 -5.806 1.00 93.12 75 GLN A N 1
ATOM 536 C CA . GLN A 1 75 ? 2.137 -7.401 -6.442 1.00 93.12 75 GLN A CA 1
ATOM 537 C C . GLN A 1 75 ? 2.503 -7.967 -7.819 1.00 93.12 75 GLN A C 1
ATOM 539 O O . GLN A 1 75 ? 2.461 -9.182 -8.034 1.00 93.12 75 GLN A O 1
ATOM 544 N N . GLN A 1 76 ? 2.880 -7.090 -8.747 1.00 95.44 76 GLN A N 1
ATOM 545 C CA . GLN A 1 76 ? 3.319 -7.447 -10.094 1.00 95.44 76 GLN A CA 1
ATOM 546 C C . GLN A 1 76 ? 4.759 -6.998 -10.319 1.00 95.44 76 GLN A C 1
ATOM 548 O O . GLN A 1 76 ? 5.064 -5.806 -10.364 1.00 95.44 76 GLN A O 1
ATOM 553 N N . LEU A 1 77 ? 5.640 -7.978 -10.494 1.00 94.88 77 LEU A N 1
ATOM 554 C CA . LEU A 1 77 ? 7.070 -7.783 -10.680 1.00 94.88 77 LEU A CA 1
ATOM 555 C C . LEU A 1 77 ? 7.533 -8.526 -11.937 1.00 94.88 77 LEU A C 1
ATOM 557 O O . LEU A 1 77 ? 7.088 -9.643 -12.204 1.00 94.88 77 LEU A O 1
ATOM 561 N N . ARG A 1 78 ? 8.459 -7.934 -12.698 1.00 93.88 78 ARG A N 1
ATOM 562 C CA . ARG A 1 78 ? 9.200 -8.640 -13.763 1.00 93.88 78 ARG A CA 1
ATOM 563 C C . ARG A 1 78 ? 10.364 -9.447 -13.197 1.00 93.88 78 ARG A C 1
ATOM 565 O O . ARG A 1 78 ? 10.689 -10.516 -13.705 1.00 93.88 78 ARG A O 1
ATOM 572 N N . ALA A 1 79 ? 10.988 -8.907 -12.159 1.00 93.38 79 ALA A N 1
ATOM 573 C CA . ALA A 1 79 ? 12.079 -9.487 -11.391 1.00 93.38 79 ALA A CA 1
ATOM 574 C C . ALA A 1 79 ? 12.083 -8.848 -9.993 1.00 93.38 79 ALA A C 1
ATOM 576 O O . ALA A 1 79 ? 11.321 -7.910 -9.741 1.00 93.38 79 ALA A O 1
ATOM 577 N N . PHE A 1 80 ? 12.947 -9.328 -9.094 1.00 93.56 80 PHE A N 1
ATOM 578 C CA . PHE A 1 80 ? 13.116 -8.718 -7.776 1.00 93.56 80 PHE A CA 1
ATOM 579 C C . PHE A 1 80 ? 13.348 -7.202 -7.897 1.00 93.56 80 PHE A C 1
ATOM 581 O O . PHE A 1 80 ? 14.194 -6.758 -8.677 1.00 93.56 80 PHE A O 1
ATOM 588 N N . ASN A 1 81 ? 12.560 -6.423 -7.151 1.00 93.25 81 ASN A N 1
ATOM 589 C CA . ASN A 1 81 ? 12.583 -4.959 -7.152 1.00 93.25 81 ASN A CA 1
ATOM 590 C C . ASN A 1 81 ? 12.477 -4.303 -8.549 1.00 93.25 81 ASN A C 1
ATOM 592 O O . ASN A 1 81 ? 13.058 -3.252 -8.811 1.00 93.25 81 ASN A O 1
ATOM 596 N N . THR A 1 82 ? 11.798 -4.965 -9.490 1.00 95.69 82 THR A N 1
ATOM 597 C CA . THR A 1 82 ? 11.531 -4.441 -10.837 1.00 95.69 82 THR A CA 1
ATOM 598 C C . THR A 1 82 ? 10.027 -4.524 -11.098 1.00 95.69 82 THR A C 1
ATOM 600 O O . THR A 1 82 ? 9.568 -5.496 -11.717 1.00 95.69 82 THR A O 1
ATOM 603 N N . PRO A 1 83 ? 9.240 -3.563 -10.581 1.00 97.06 83 PRO A N 1
ATOM 604 C CA . PRO A 1 83 ? 7.796 -3.602 -10.711 1.00 97.06 83 PRO A CA 1
ATOM 605 C C . PRO A 1 83 ? 7.331 -3.348 -12.133 1.00 97.06 83 PRO A C 1
ATOM 607 O O . PRO A 1 83 ? 8.001 -2.690 -12.938 1.00 97.06 83 PRO A O 1
ATOM 610 N N . TYR A 1 84 ? 6.133 -3.862 -12.401 1.00 97.62 84 TYR A N 1
ATOM 611 C CA . TYR A 1 84 ? 5.329 -3.413 -13.526 1.00 97.62 84 TYR A CA 1
ATOM 612 C C . TYR A 1 84 ? 5.044 -1.914 -13.348 1.00 97.62 84 TYR A C 1
ATOM 614 O O . TYR A 1 84 ? 4.818 -1.434 -12.239 1.00 97.62 84 TYR A O 1
ATOM 622 N N . GLN A 1 85 ? 5.078 -1.159 -14.433 1.00 96.44 85 GLN A N 1
ATOM 623 C CA . GLN A 1 85 ? 5.054 0.290 -14.426 1.00 96.44 85 GLN A CA 1
ATOM 624 C C . GLN A 1 85 ? 4.472 0.829 -15.733 1.00 96.44 85 GLN A C 1
ATOM 626 O O . GLN A 1 85 ? 4.843 0.428 -16.834 1.00 96.44 85 GLN A O 1
ATOM 631 N N . LEU A 1 86 ? 3.582 1.809 -15.606 1.00 93.75 86 LEU A N 1
ATOM 632 C CA . LEU A 1 86 ? 3.126 2.605 -16.738 1.00 93.75 86 LEU A CA 1
ATOM 633 C C . LEU A 1 86 ? 4.150 3.709 -16.967 1.00 93.75 86 LEU A C 1
ATOM 635 O O . LEU A 1 86 ? 4.595 4.345 -16.010 1.00 93.75 86 LEU A O 1
ATOM 639 N N . GLY A 1 87 ? 4.524 3.987 -18.211 1.00 91.56 87 GLY A N 1
ATOM 640 C CA . GLY A 1 87 ? 5.528 5.015 -18.429 1.00 91.56 87 GLY A CA 1
ATOM 641 C C . GLY A 1 87 ? 5.872 5.314 -19.868 1.00 91.56 87 GLY A C 1
ATOM 642 O O . GLY A 1 87 ? 5.242 4.854 -20.821 1.00 91.56 87 GLY A O 1
ATOM 643 N N . ARG A 1 88 ? 6.887 6.161 -19.992 1.00 89.06 88 ARG A N 1
ATOM 644 C CA . ARG A 1 88 ? 7.476 6.575 -21.251 1.00 89.06 88 ARG A CA 1
ATOM 645 C C . ARG A 1 88 ? 8.940 6.941 -21.047 1.00 89.06 88 ARG A C 1
ATOM 647 O O . ARG A 1 88 ? 9.272 7.780 -20.211 1.00 89.06 88 ARG A O 1
ATOM 654 N N . ALA A 1 89 ? 9.808 6.384 -21.876 1.00 89.06 89 ALA A N 1
ATOM 655 C CA . ALA A 1 89 ? 11.224 6.706 -21.900 1.00 89.06 89 ALA A CA 1
ATOM 656 C C . ALA A 1 89 ? 11.525 7.881 -22.860 1.00 89.06 89 ALA A C 1
ATOM 658 O O . ALA A 1 89 ? 10.712 8.211 -23.732 1.00 89.06 89 ALA A O 1
ATOM 659 N N . PRO A 1 90 ? 12.704 8.526 -22.742 1.00 86.75 90 PRO A N 1
ATOM 660 C CA . PRO A 1 90 ? 13.088 9.651 -23.601 1.00 86.75 90 PRO A CA 1
ATOM 661 C C . PRO A 1 90 ? 13.113 9.323 -25.097 1.00 86.75 90 PRO A C 1
ATOM 663 O O . PRO A 1 90 ? 12.830 10.183 -25.929 1.00 86.75 90 PRO A O 1
ATOM 666 N N . ASP A 1 91 ? 13.476 8.086 -25.426 1.00 87.44 91 ASP A N 1
ATOM 667 C CA . ASP A 1 91 ? 13.609 7.558 -26.781 1.00 87.44 91 ASP A CA 1
ATOM 668 C C . ASP A 1 91 ? 12.357 6.808 -27.257 1.00 87.44 91 ASP A C 1
ATOM 670 O O . ASP A 1 91 ? 12.334 6.320 -28.388 1.00 87.44 91 ASP A O 1
ATOM 674 N N . SER A 1 92 ? 11.298 6.745 -26.436 1.00 82.81 92 SER A N 1
ATOM 675 C CA . SER A 1 92 ? 10.031 6.135 -26.835 1.00 82.81 92 SER A CA 1
ATOM 676 C C . SER A 1 92 ? 9.437 6.899 -28.018 1.00 82.81 92 SER A C 1
ATOM 678 O O . SER A 1 92 ? 9.008 8.061 -27.899 1.00 82.81 92 SER A O 1
ATOM 680 N N . GLY A 1 93 ? 9.376 6.215 -29.159 1.00 80.31 93 GLY A N 1
ATOM 681 C CA . GLY A 1 93 ? 8.644 6.652 -30.340 1.00 80.31 93 GLY A CA 1
ATOM 682 C C . GLY A 1 93 ? 7.128 6.625 -30.122 1.00 80.31 93 GLY A C 1
ATOM 683 O O . GLY A 1 93 ? 6.635 6.772 -29.005 1.00 80.31 93 GLY A O 1
ATOM 684 N N . ASP A 1 94 ? 6.384 6.460 -31.211 1.00 79.00 94 ASP A N 1
ATOM 685 C CA . ASP A 1 94 ? 4.924 6.286 -31.162 1.00 79.00 94 ASP A CA 1
ATOM 686 C C . ASP A 1 94 ? 4.514 4.797 -31.255 1.00 79.00 94 ASP A C 1
ATOM 688 O O . ASP A 1 94 ? 3.332 4.472 -31.193 1.00 79.00 94 ASP A O 1
ATOM 692 N N . ALA A 1 95 ? 5.488 3.891 -31.403 1.00 80.50 95 ALA A N 1
ATOM 693 C CA . ALA A 1 95 ? 5.279 2.446 -31.342 1.00 80.50 95 ALA A CA 1
ATOM 694 C C . ALA A 1 95 ? 5.171 1.960 -29.879 1.00 80.50 95 ALA A C 1
ATOM 696 O O . ALA A 1 95 ? 5.707 2.631 -28.992 1.00 80.50 95 ALA A O 1
ATOM 697 N N . PRO A 1 96 ? 4.524 0.804 -29.625 1.00 79.00 96 PRO A N 1
ATOM 698 C CA . PRO A 1 96 ? 4.503 0.181 -28.303 1.00 79.00 96 PRO A CA 1
ATOM 699 C C . PRO A 1 96 ? 5.918 -0.023 -27.751 1.00 79.00 96 PRO A C 1
ATOM 701 O O . PRO A 1 96 ? 6.816 -0.438 -28.484 1.00 79.00 96 PRO A O 1
ATOM 704 N N . ASP A 1 97 ? 6.093 0.278 -26.468 1.00 85.00 97 ASP A N 1
ATOM 705 C CA . ASP A 1 97 ? 7.366 0.201 -25.756 1.00 85.00 97 ASP A CA 1
ATOM 706 C C . ASP A 1 97 ? 7.301 -0.958 -24.759 1.00 85.00 97 ASP A C 1
ATOM 708 O O . ASP A 1 97 ? 6.486 -0.938 -23.843 1.00 85.00 97 ASP A O 1
ATOM 712 N N . ASP A 1 98 ? 8.126 -1.983 -24.955 1.00 88.25 98 ASP A N 1
ATOM 713 C CA . ASP A 1 98 ? 8.101 -3.224 -24.172 1.00 88.25 98 ASP A CA 1
ATOM 714 C C . ASP A 1 98 ? 8.703 -3.085 -22.763 1.00 88.25 98 ASP A C 1
ATOM 716 O O . ASP A 1 98 ? 8.593 -4.007 -21.946 1.00 88.25 98 ASP A O 1
ATOM 720 N N . ARG A 1 99 ? 9.298 -1.922 -22.465 1.00 90.56 99 ARG A N 1
ATOM 721 C CA . ARG A 1 99 ? 9.800 -1.552 -21.135 1.00 90.56 99 ARG A CA 1
ATOM 722 C C . ARG A 1 99 ? 8.689 -1.224 -20.142 1.00 90.56 99 ARG A C 1
ATOM 724 O O . ARG A 1 99 ? 8.951 -1.259 -18.944 1.00 90.56 99 ARG A O 1
ATOM 731 N N . PHE A 1 100 ? 7.497 -0.880 -20.629 1.00 93.31 100 PHE A N 1
ATOM 732 C CA . PHE A 1 100 ? 6.370 -0.452 -19.806 1.00 93.31 100 PHE A CA 1
ATOM 733 C C . PHE A 1 100 ? 5.154 -1.335 -20.048 1.00 93.31 100 PHE A C 1
ATOM 735 O O . PHE A 1 100 ? 4.946 -1.885 -21.128 1.00 93.31 100 PHE A O 1
ATOM 742 N N . GLU A 1 101 ? 4.328 -1.432 -19.023 1.00 94.38 101 GLU A N 1
ATOM 743 C CA . GLU A 1 101 ? 3.027 -2.063 -19.083 1.00 94.38 101 GLU A CA 1
ATOM 744 C C . GLU A 1 101 ? 1.977 -1.113 -19.653 1.00 94.38 101 GLU A C 1
ATOM 746 O O . GLU A 1 101 ? 2.138 0.110 -19.730 1.00 94.38 101 GLU A O 1
ATOM 751 N N . THR A 1 102 ? 0.854 -1.706 -20.031 1.00 91.38 102 THR A N 1
ATOM 752 C CA . THR A 1 102 ? -0.356 -1.006 -20.437 1.00 91.38 102 THR A CA 1
ATOM 753 C C . THR A 1 102 ? -1.414 -1.126 -19.338 1.00 91.38 102 THR A C 1
ATOM 755 O O . THR A 1 102 ? -1.357 -2.038 -18.511 1.00 91.38 102 THR A O 1
ATOM 758 N N . PRO A 1 103 ? -2.446 -0.263 -19.320 1.00 91.62 103 PRO A N 1
ATOM 759 C CA . PRO A 1 103 ? -3.567 -0.426 -18.393 1.00 91.62 103 PRO A CA 1
ATOM 760 C C . PRO A 1 103 ? -4.269 -1.792 -18.492 1.00 91.62 103 PRO A C 1
ATOM 762 O O . PRO A 1 103 ? -4.940 -2.202 -17.550 1.00 91.62 103 PRO A O 1
ATOM 765 N N . GLN A 1 104 ? -4.136 -2.497 -19.622 1.00 91.88 104 GLN A N 1
ATOM 766 C CA . GLN A 1 104 ? -4.700 -3.833 -19.822 1.00 91.88 104 GLN A CA 1
ATOM 767 C C . GLN A 1 104 ? -3.949 -4.923 -19.044 1.00 91.88 104 GLN A C 1
ATOM 769 O O . GLN A 1 104 ? -4.525 -5.979 -18.795 1.00 91.88 104 GLN A O 1
ATOM 774 N N . ASP A 1 105 ? -2.709 -4.662 -18.625 1.00 93.81 105 ASP A N 1
ATOM 775 C CA . ASP A 1 105 ? -1.888 -5.591 -17.842 1.00 93.81 105 ASP A CA 1
ATOM 776 C C . ASP A 1 105 ? -2.183 -5.508 -16.333 1.00 93.81 105 ASP A C 1
ATOM 778 O O . ASP A 1 105 ? -1.551 -6.194 -15.524 1.00 93.81 105 ASP A O 1
ATOM 782 N N . ALA A 1 106 ? -3.136 -4.658 -15.933 1.00 94.62 106 ALA A N 1
ATOM 783 C CA . ALA A 1 106 ? -3.455 -4.421 -14.536 1.00 94.62 106 ALA A CA 1
ATOM 784 C C . ALA A 1 106 ? -4.009 -5.679 -13.864 1.00 94.62 106 ALA A C 1
ATOM 786 O O . ALA A 1 106 ? -4.892 -6.362 -14.388 1.00 94.62 106 ALA A O 1
ATOM 787 N N . SER A 1 107 ? -3.542 -5.947 -12.647 1.00 94.06 107 SER A N 1
ATOM 788 C CA . SER A 1 107 ? -4.166 -6.931 -11.775 1.00 94.06 107 SER A CA 1
ATOM 789 C C . SER A 1 107 ? -5.516 -6.400 -11.296 1.00 94.06 107 SER A C 1
ATOM 791 O O . SER A 1 107 ? -5.583 -5.418 -10.552 1.00 94.06 107 SER A O 1
ATOM 793 N N . LEU A 1 108 ? -6.598 -7.037 -11.749 1.00 93.00 108 LEU A N 1
ATOM 794 C CA . LEU A 1 108 ? -7.969 -6.664 -11.412 1.00 93.00 108 LEU A CA 1
ATOM 795 C C . LEU A 1 108 ? -8.497 -7.549 -10.286 1.00 93.00 108 LEU A C 1
ATOM 797 O O . LEU A 1 108 ? -8.566 -8.771 -10.426 1.00 93.00 108 LEU A O 1
ATOM 801 N N . VAL A 1 109 ? -8.930 -6.934 -9.186 1.00 88.81 109 VAL A N 1
ATOM 802 C CA . VAL A 1 109 ? -9.464 -7.659 -8.026 1.00 88.81 109 VAL A CA 1
ATOM 803 C C . VAL A 1 109 ? -10.812 -7.105 -7.581 1.00 88.81 109 VAL A C 1
ATOM 805 O O . VAL A 1 109 ? -11.098 -5.912 -7.695 1.00 88.81 109 VAL A O 1
ATOM 808 N N . ARG A 1 110 ? -11.656 -8.000 -7.061 1.00 90.25 110 ARG A N 1
ATOM 809 C CA . ARG A 1 110 ? -12.941 -7.686 -6.427 1.00 90.25 110 ARG A CA 1
ATOM 810 C C . ARG A 1 110 ? -12.937 -8.316 -5.047 1.00 90.25 110 ARG A C 1
ATOM 812 O O . ARG A 1 110 ? -12.761 -9.528 -4.945 1.00 90.25 110 ARG A O 1
ATOM 819 N N . VAL A 1 111 ? -13.105 -7.506 -4.010 1.00 89.12 111 VAL A N 1
ATOM 820 C CA . VAL A 1 111 ? -12.962 -7.959 -2.622 1.00 89.12 111 VAL A CA 1
ATOM 821 C C . VAL A 1 111 ? -14.216 -7.584 -1.840 1.00 89.12 111 VAL A C 1
ATOM 823 O O . VAL A 1 111 ? -14.542 -6.398 -1.760 1.00 89.12 111 VAL A O 1
ATOM 826 N N . PRO A 1 112 ? -14.933 -8.557 -1.255 1.00 90.19 112 PRO A N 1
ATOM 827 C CA . PRO A 1 112 ? -16.064 -8.272 -0.383 1.00 90.19 112 PRO A CA 1
ATOM 828 C C . PRO A 1 112 ? -15.632 -7.490 0.863 1.00 90.19 112 PRO A C 1
ATOM 830 O O . PRO A 1 112 ? -14.732 -7.913 1.598 1.00 90.19 112 PRO A O 1
ATOM 833 N N . VAL A 1 113 ? -16.314 -6.378 1.130 1.00 90.38 113 VAL A N 1
ATOM 834 C CA . VAL A 1 113 ? -16.050 -5.511 2.288 1.00 90.38 113 VAL A CA 1
ATOM 835 C C . VAL A 1 113 ? -17.183 -5.588 3.303 1.00 90.38 113 VAL A C 1
ATOM 837 O O . VAL A 1 113 ? -18.306 -5.984 2.984 1.00 90.38 113 VAL A O 1
ATOM 840 N N . ARG A 1 114 ? -16.888 -5.204 4.542 1.00 88.62 114 ARG A N 1
ATOM 841 C CA . ARG A 1 114 ? -17.830 -5.156 5.660 1.00 88.62 114 ARG A CA 1
ATOM 842 C C . ARG A 1 114 ? -17.729 -3.803 6.371 1.00 88.62 114 ARG A C 1
ATOM 844 O O . ARG A 1 114 ? -16.638 -3.235 6.428 1.00 88.62 114 ARG A O 1
ATOM 851 N N . PRO A 1 115 ? -18.833 -3.294 6.947 1.00 88.50 115 PRO A N 1
ATOM 852 C CA . PRO A 1 115 ? -18.765 -2.159 7.857 1.00 88.50 115 PRO A CA 1
ATOM 853 C C . PRO A 1 115 ? -17.742 -2.406 8.972 1.00 88.50 115 PRO A C 1
ATOM 855 O O . PRO A 1 115 ? -17.719 -3.476 9.581 1.00 88.50 115 PRO A O 1
ATOM 858 N N . GLY A 1 116 ? -16.896 -1.413 9.228 1.00 89.56 116 GLY A N 1
ATOM 859 C CA . GLY A 1 116 ? -15.794 -1.480 10.183 1.00 89.56 116 GLY A CA 1
ATOM 860 C C . GLY A 1 116 ? -14.471 -1.999 9.612 1.00 89.56 116 GLY A C 1
ATOM 861 O O . GLY A 1 116 ? -13.480 -1.970 10.339 1.00 89.56 116 GLY A O 1
ATOM 862 N N . ASP A 1 117 ? -14.421 -2.445 8.351 1.00 92.94 117 ASP A N 1
ATOM 863 C CA . ASP A 1 117 ? -13.144 -2.757 7.705 1.00 92.94 117 ASP A CA 1
ATOM 864 C C . ASP A 1 117 ? -12.277 -1.495 7.572 1.00 92.94 117 ASP A C 1
ATOM 866 O O . ASP A 1 117 ? -12.775 -0.389 7.331 1.00 92.94 117 ASP A O 1
ATOM 870 N N . ILE A 1 118 ? -10.962 -1.677 7.681 1.00 95.56 118 ILE A N 1
ATOM 871 C CA . ILE A 1 118 ? -9.961 -0.629 7.478 1.00 95.56 118 ILE A CA 1
ATOM 872 C C . ILE A 1 118 ? -9.179 -0.974 6.211 1.00 95.56 118 ILE A C 1
ATOM 874 O O . ILE A 1 118 ? -8.521 -2.008 6.137 1.00 95.56 118 ILE A O 1
ATOM 878 N N . LEU A 1 119 ? -9.252 -0.109 5.206 1.00 97.44 119 LEU A N 1
ATOM 879 C CA . LEU A 1 119 ? -8.468 -0.209 3.979 1.00 97.44 119 LEU A CA 1
ATOM 880 C C . LEU A 1 119 ? -7.188 0.615 4.135 1.00 97.44 119 LEU A C 1
ATOM 882 O O . LEU A 1 119 ? -7.271 1.814 4.394 1.00 97.44 119 LEU A O 1
ATOM 886 N N . VAL A 1 120 ? -6.031 -0.011 3.931 1.00 98.38 120 VAL A N 1
ATOM 887 C CA . VAL A 1 120 ? -4.719 0.648 3.872 1.00 98.38 120 VAL A CA 1
ATOM 888 C C . VAL A 1 120 ? -4.177 0.490 2.457 1.00 98.38 120 VAL A C 1
ATOM 890 O O . VAL A 1 120 ? -3.859 -0.622 2.058 1.00 98.38 120 VAL A O 1
ATOM 893 N N . LEU A 1 121 ? -4.082 1.575 1.695 1.00 98.44 121 LEU A N 1
ATOM 894 C CA . LEU A 1 121 ? -3.497 1.630 0.350 1.00 98.44 121 LEU A CA 1
ATOM 895 C C . LEU A 1 121 ? -2.163 2.375 0.440 1.00 98.44 121 LEU A C 1
ATOM 897 O O . LEU A 1 121 ? -2.117 3.460 1.012 1.00 98.44 121 LEU A O 1
ATOM 901 N N . ALA A 1 122 ? -1.083 1.819 -0.097 1.00 98.56 122 ALA A N 1
ATOM 902 C CA . ALA A 1 122 ? 0.246 2.400 0.059 1.00 98.56 122 ALA A CA 1
ATOM 903 C C . ALA A 1 122 ? 1.195 2.082 -1.105 1.00 98.56 122 ALA A C 1
ATOM 905 O O . ALA A 1 122 ? 0.921 1.218 -1.945 1.00 98.56 122 ALA A O 1
ATOM 906 N N . THR A 1 123 ? 2.318 2.799 -1.138 1.00 98.56 123 THR A N 1
ATOM 907 C CA . THR A 1 123 ? 3.477 2.491 -1.989 1.00 98.56 123 THR A CA 1
ATOM 908 C C . THR A 1 123 ? 4.357 1.401 -1.368 1.00 98.56 123 THR A C 1
ATOM 910 O O . THR A 1 123 ? 4.190 1.038 -0.199 1.00 98.56 123 THR A O 1
ATOM 913 N N . 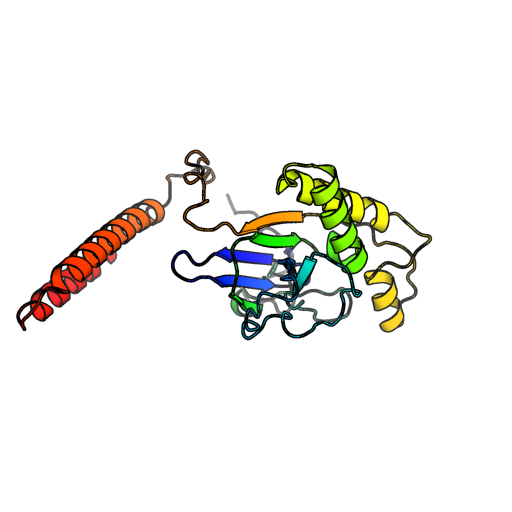ASP A 1 124 ? 5.309 0.884 -2.146 1.00 97.62 124 ASP A N 1
ATOM 914 C CA . ASP A 1 124 ? 6.333 -0.070 -1.694 1.00 97.62 124 ASP A CA 1
ATOM 915 C C . ASP A 1 124 ? 7.144 0.468 -0.506 1.00 97.62 124 ASP A C 1
ATOM 917 O O . ASP A 1 124 ? 7.461 -0.298 0.396 1.00 97.62 124 ASP A O 1
ATOM 921 N N . GLY A 1 125 ? 7.346 1.786 -0.400 1.00 98.19 125 GLY A N 1
ATOM 922 C CA . GLY A 1 125 ? 7.973 2.417 0.767 1.00 98.19 125 GLY A CA 1
ATOM 923 C C . GLY A 1 125 ? 7.381 2.003 2.129 1.00 98.19 125 GLY A C 1
ATOM 924 O O . GLY A 1 125 ? 8.114 1.966 3.122 1.00 98.19 125 GLY A O 1
ATOM 925 N N . LEU A 1 126 ? 6.087 1.644 2.195 1.00 98.62 126 LEU A N 1
ATOM 926 C CA . LEU A 1 126 ? 5.497 0.986 3.370 1.00 98.62 126 LEU A CA 1
ATOM 927 C C . LEU A 1 126 ? 5.846 -0.509 3.414 1.00 98.62 126 LEU A C 1
ATOM 929 O O . LEU A 1 126 ? 6.418 -0.979 4.398 1.00 98.62 126 LEU A O 1
ATOM 933 N N . PHE A 1 127 ? 5.462 -1.251 2.373 1.00 97.81 127 PHE A N 1
ATOM 934 C CA . PHE A 1 127 ? 5.489 -2.719 2.354 1.00 97.81 127 PHE A CA 1
ATOM 935 C C . PHE A 1 127 ? 6.899 -3.314 2.425 1.00 97.81 127 PHE A C 1
ATOM 937 O O . PHE A 1 127 ? 7.078 -4.413 2.941 1.00 97.81 127 PHE A O 1
ATOM 944 N N . ASP A 1 128 ? 7.901 -2.570 1.971 1.00 97.94 128 ASP A N 1
ATOM 945 C CA . ASP A 1 128 ? 9.304 -2.955 2.044 1.00 97.94 128 ASP A CA 1
ATOM 946 C C . ASP A 1 128 ? 9.885 -2.834 3.448 1.00 97.94 128 ASP A C 1
ATOM 948 O O . ASP A 1 128 ? 10.888 -3.481 3.742 1.00 97.94 128 ASP A O 1
ATOM 952 N N . ASN A 1 129 ? 9.275 -2.017 4.311 1.00 98.50 129 ASN A N 1
ATOM 953 C CA . ASN A 1 129 ? 9.841 -1.619 5.599 1.00 98.50 129 ASN A CA 1
ATOM 954 C C . ASN A 1 129 ? 9.028 -2.072 6.811 1.00 98.50 129 ASN A C 1
ATOM 956 O O . ASN A 1 129 ? 9.590 -2.177 7.899 1.00 98.50 129 ASN A O 1
ATOM 960 N N . VAL A 1 130 ? 7.733 -2.335 6.647 1.00 98.19 130 VAL A N 1
ATOM 961 C CA . VAL A 1 130 ? 6.831 -2.705 7.743 1.00 98.19 130 VAL A CA 1
ATOM 962 C C . VAL A 1 130 ? 6.206 -4.057 7.438 1.00 98.19 130 VAL A C 1
ATOM 964 O O . VAL A 1 130 ? 5.456 -4.194 6.473 1.00 98.19 130 VAL A O 1
ATOM 967 N N . ASP A 1 131 ? 6.507 -5.059 8.261 1.00 95.88 131 ASP A N 1
ATOM 968 C CA . ASP A 1 131 ? 5.802 -6.337 8.201 1.00 95.88 131 ASP A CA 1
ATOM 969 C C . ASP A 1 131 ? 4.359 -6.208 8.723 1.00 95.88 131 ASP A C 1
ATOM 971 O O . ASP A 1 131 ? 3.980 -5.242 9.392 1.00 95.88 131 ASP A O 1
ATOM 975 N N . GLU A 1 132 ? 3.520 -7.190 8.398 1.00 94.50 132 GLU A N 1
ATOM 976 C CA . GLU A 1 132 ? 2.096 -7.134 8.735 1.00 94.50 132 GLU A CA 1
ATOM 977 C C . GLU A 1 132 ? 1.826 -7.167 10.242 1.00 94.50 132 GLU A C 1
ATOM 979 O O . GLU A 1 132 ? 0.835 -6.585 10.684 1.00 94.50 132 GLU A O 1
ATOM 984 N N . GLU A 1 133 ? 2.683 -7.811 11.039 1.00 92.88 133 GLU A N 1
ATOM 985 C CA . GLU A 1 133 ? 2.496 -7.870 12.488 1.00 92.88 133 GLU A CA 1
ATOM 986 C C . GLU A 1 133 ? 2.741 -6.497 13.112 1.00 92.88 133 GLU A C 1
ATOM 988 O O . GLU A 1 133 ? 1.885 -6.014 13.858 1.00 92.88 133 GLU A O 1
ATOM 993 N N . ALA A 1 134 ? 3.837 -5.838 12.729 1.00 95.19 134 ALA A N 1
ATOM 994 C CA . ALA A 1 134 ? 4.169 -4.484 13.155 1.00 95.19 134 ALA A CA 1
ATOM 995 C C . ALA A 1 134 ? 3.140 -3.448 12.670 1.00 95.19 134 ALA A C 1
ATOM 997 O O . ALA A 1 134 ? 2.827 -2.489 13.387 1.00 95.19 134 ALA A O 1
ATOM 998 N N . LEU A 1 135 ? 2.591 -3.629 11.462 1.00 96.81 135 LEU A N 1
ATOM 999 C CA . LEU A 1 135 ? 1.522 -2.777 10.941 1.00 96.81 135 LEU A CA 1
ATOM 1000 C C . LEU A 1 135 ? 0.250 -2.907 11.784 1.00 96.81 135 LEU A C 1
ATOM 1002 O O . LEU A 1 135 ? -0.331 -1.898 12.187 1.00 96.81 135 LEU A O 1
ATOM 1006 N N . LEU A 1 136 ? -0.179 -4.142 12.050 1.00 95.25 136 LEU A N 1
ATOM 1007 C CA . LEU A 1 136 ? -1.348 -4.407 12.878 1.00 95.25 136 LEU A CA 1
ATOM 1008 C C . LEU A 1 136 ? -1.146 -3.870 14.305 1.00 95.25 136 LEU A C 1
ATOM 1010 O O . LEU A 1 136 ? -2.071 -3.252 14.825 1.00 95.25 136 LEU A O 1
ATOM 1014 N N . ASP A 1 137 ? 0.049 -4.018 14.899 1.00 94.50 137 ASP A N 1
ATOM 1015 C CA . ASP A 1 137 ? 0.362 -3.499 16.244 1.00 94.50 137 ASP A CA 1
ATOM 1016 C C . ASP A 1 137 ? 0.183 -1.978 16.280 1.00 94.50 137 ASP A C 1
ATOM 1018 O O . ASP A 1 137 ? -0.534 -1.442 17.122 1.00 94.50 137 ASP A O 1
ATOM 1022 N N . THR A 1 138 ? 0.751 -1.286 15.286 1.00 96.06 138 THR A N 1
ATOM 1023 C CA . THR A 1 138 ? 0.657 0.176 15.150 1.00 96.06 138 THR A CA 1
ATOM 1024 C C . THR A 1 138 ? -0.799 0.651 15.104 1.00 96.06 138 THR A C 1
ATOM 1026 O O . THR A 1 138 ? -1.156 1.663 15.711 1.00 96.06 138 THR A O 1
ATOM 1029 N N . ILE A 1 139 ? -1.651 -0.069 14.372 1.00 95.00 139 ILE A N 1
ATOM 1030 C CA . ILE A 1 139 ? -3.064 0.277 14.204 1.00 95.00 139 ILE A CA 1
ATOM 1031 C C . ILE A 1 139 ? -3.859 -0.036 15.477 1.00 95.00 139 ILE A C 1
ATOM 1033 O O . ILE A 1 139 ? -4.653 0.797 15.920 1.00 95.00 139 ILE A O 1
ATOM 1037 N N . GLU A 1 140 ? -3.654 -1.211 16.074 1.00 92.75 140 GLU A N 1
ATOM 1038 C CA . GLU A 1 140 ? -4.343 -1.634 17.296 1.00 92.75 140 GLU A CA 1
ATOM 1039 C C . GLU A 1 140 ? -4.008 -0.712 18.474 1.00 92.75 140 GLU A C 1
ATOM 1041 O O . GLU A 1 140 ? -4.930 -0.194 19.110 1.00 92.75 140 GLU A O 1
ATOM 1046 N N . ASP A 1 141 ? -2.727 -0.408 18.700 1.00 92.50 141 ASP A N 1
ATOM 1047 C CA . ASP A 1 141 ? -2.273 0.481 19.775 1.00 92.50 141 ASP A CA 1
ATOM 1048 C C . ASP A 1 141 ? -2.916 1.871 19.675 1.00 92.50 141 ASP A C 1
ATOM 1050 O O . ASP A 1 141 ? -3.374 2.444 20.670 1.00 92.50 141 ASP A O 1
ATOM 1054 N N . LEU A 1 142 ? -3.007 2.416 18.458 1.00 92.88 142 LEU A N 1
ATOM 1055 C CA . LEU A 1 142 ? -3.600 3.731 18.231 1.00 92.88 142 LEU A CA 1
ATOM 1056 C C . LEU A 1 142 ? -5.126 3.723 18.439 1.00 92.88 142 LEU A C 1
ATOM 1058 O O . LEU A 1 142 ? -5.693 4.664 19.010 1.00 92.88 142 LEU A O 1
ATOM 1062 N N . ILE A 1 143 ? -5.812 2.661 18.008 1.00 90.69 143 ILE A N 1
ATOM 1063 C CA . ILE A 1 143 ? -7.252 2.486 18.248 1.00 90.69 143 ILE A CA 1
ATOM 1064 C C . ILE A 1 143 ? -7.540 2.344 19.748 1.00 90.69 143 ILE A C 1
ATOM 1066 O O . ILE A 1 143 ? -8.505 2.927 20.243 1.00 90.69 143 ILE A O 1
ATOM 1070 N N . GLU A 1 144 ? -6.711 1.612 20.488 1.00 87.50 144 GLU A N 1
ATOM 1071 C CA . GLU A 1 144 ? -6.881 1.407 21.928 1.00 87.50 144 GLU A CA 1
ATOM 1072 C C . GLU A 1 144 ? -6.565 2.663 22.746 1.00 87.50 144 GLU A C 1
ATOM 1074 O O . GLU A 1 144 ? -7.321 3.014 23.656 1.00 87.50 144 GLU A O 1
ATOM 1079 N N . GLY A 1 145 ? -5.502 3.388 22.392 1.00 85.25 145 GLY A N 1
ATOM 1080 C CA . GLY A 1 145 ? -5.097 4.612 23.085 1.00 85.25 145 GLY A CA 1
ATOM 1081 C C . GLY A 1 145 ? -6.030 5.807 22.860 1.00 85.25 145 GLY A C 1
ATOM 1082 O O . GLY A 1 145 ? -6.062 6.728 23.675 1.00 85.25 145 GLY A O 1
ATOM 1083 N N . SER A 1 146 ? -6.812 5.809 21.776 1.00 78.75 146 SER A N 1
ATOM 1084 C CA . SER A 1 146 ? -7.657 6.950 21.383 1.00 78.75 146 SER A CA 1
ATOM 1085 C C . SER A 1 146 ? -9.012 7.029 22.100 1.00 78.75 146 SER A C 1
ATOM 1087 O O . SER A 1 146 ? -9.666 8.071 22.030 1.00 78.75 146 SER A O 1
ATOM 1089 N N . GLY A 1 147 ? -9.461 5.968 22.787 1.00 68.50 147 GLY A N 1
ATOM 1090 C CA . GLY A 1 147 ? -10.698 5.903 23.595 1.00 68.50 147 GLY A CA 1
ATOM 1091 C C . GLY A 1 147 ? -12.031 6.078 22.838 1.00 68.50 147 GLY A C 1
ATOM 1092 O O . GLY A 1 147 ? -13.066 5.589 23.281 1.00 68.50 147 GLY A O 1
ATOM 1093 N N . THR A 1 148 ? -12.009 6.744 21.684 1.00 69.75 148 THR A N 1
ATOM 1094 C CA . THR A 1 148 ? -13.136 7.044 20.785 1.00 69.75 148 THR A CA 1
ATOM 1095 C C . THR A 1 148 ? -12.949 6.429 19.391 1.00 69.75 148 THR A C 1
ATOM 1097 O O . THR A 1 148 ? -13.799 6.609 18.522 1.00 69.75 148 THR A O 1
ATOM 1100 N N . GLY A 1 149 ? -11.868 5.663 19.199 1.00 76.56 149 GLY A N 1
ATOM 1101 C CA . GLY A 1 149 ? -11.402 5.162 17.907 1.00 76.56 149 GLY A CA 1
ATOM 1102 C C . GLY A 1 149 ? -10.425 6.131 17.232 1.00 76.56 149 GLY A C 1
ATOM 1103 O O . GLY A 1 149 ? -10.477 7.342 17.449 1.00 76.56 149 GLY A O 1
ATOM 1104 N N . ALA A 1 150 ? -9.518 5.595 16.415 1.00 86.88 150 ALA A N 1
ATOM 1105 C CA . ALA A 1 150 ? -8.563 6.395 15.653 1.00 86.88 150 ALA A CA 1
ATOM 1106 C C . ALA A 1 150 ? -9.209 6.894 14.354 1.00 86.88 150 ALA A C 1
ATOM 1108 O O . ALA A 1 150 ? -9.888 6.133 13.666 1.00 86.88 150 ALA A O 1
ATOM 1109 N N . SER A 1 151 ? -9.011 8.164 13.997 1.00 91.94 151 SER A N 1
ATOM 1110 C CA . SER A 1 151 ? -9.436 8.658 12.681 1.00 91.94 151 SER A CA 1
ATOM 1111 C C . SER A 1 151 ? -8.548 8.089 11.562 1.00 91.94 151 SER A C 1
ATOM 1113 O O . SER A 1 151 ? -7.372 7.808 11.811 1.00 91.94 151 SER A O 1
ATOM 1115 N N . PRO A 1 152 ? -9.047 7.986 10.312 1.00 94.38 152 PRO A N 1
ATOM 1116 C CA . PRO A 1 152 ? -8.235 7.523 9.186 1.00 94.38 152 PRO A CA 1
ATOM 1117 C C . PRO A 1 152 ? -6.941 8.325 8.999 1.00 94.38 152 PRO A C 1
ATOM 1119 O O . PRO A 1 152 ? -5.899 7.742 8.729 1.00 94.38 152 PRO A O 1
ATOM 1122 N N . GLN A 1 153 ? -6.977 9.646 9.218 1.00 94.88 153 GLN A N 1
ATOM 1123 C CA . GLN A 1 153 ? -5.779 10.486 9.131 1.00 94.88 153 GLN A CA 1
ATOM 1124 C C . GLN A 1 153 ? -4.741 10.114 10.196 1.00 94.88 153 GLN A C 1
ATOM 1126 O O . GLN A 1 153 ? -3.571 9.956 9.872 1.00 94.88 153 GLN A O 1
ATOM 1131 N N . GLN A 1 154 ? -5.161 9.919 11.452 1.00 94.38 154 GLN A N 1
ATOM 1132 C CA . GLN A 1 154 ? -4.241 9.519 12.524 1.00 94.38 154 GLN A CA 1
ATOM 1133 C C . GLN A 1 154 ? -3.606 8.155 12.244 1.00 94.38 154 GLN A C 1
ATOM 1135 O O . GLN A 1 154 ? -2.419 7.975 12.503 1.00 94.38 154 GLN A O 1
ATOM 1140 N N . LEU A 1 155 ? -4.384 7.208 11.709 1.00 96.94 155 LEU A N 1
ATOM 1141 C CA . LEU A 1 155 ? -3.864 5.909 11.289 1.00 96.94 155 LEU A CA 1
ATOM 1142 C C . LEU A 1 155 ? -2.841 6.072 10.158 1.00 96.94 155 LEU A C 1
ATOM 1144 O O . LEU A 1 155 ? -1.744 5.534 10.262 1.00 96.94 155 LEU A O 1
ATOM 1148 N N . ALA A 1 156 ? -3.164 6.839 9.113 1.00 98.25 156 ALA A N 1
ATOM 1149 C CA . ALA A 1 156 ? -2.258 7.077 7.989 1.00 98.25 156 ALA A CA 1
ATOM 1150 C C . ALA A 1 156 ? -0.933 7.708 8.446 1.00 98.25 156 ALA A C 1
ATOM 1152 O O . ALA A 1 156 ? 0.136 7.222 8.074 1.00 98.25 156 ALA A O 1
ATOM 1153 N N . ASP A 1 157 ? -0.999 8.729 9.306 1.00 97.94 157 ASP A N 1
ATOM 1154 C CA . ASP A 1 157 ? 0.176 9.410 9.855 1.00 97.94 157 ASP A CA 1
ATOM 1155 C C . ASP A 1 157 ? 1.040 8.458 10.693 1.00 97.94 157 ASP A C 1
ATOM 1157 O O . ASP A 1 157 ? 2.263 8.440 10.546 1.00 97.94 157 ASP A O 1
ATOM 1161 N N . ALA A 1 158 ? 0.420 7.641 11.552 1.00 98.12 158 ALA A N 1
ATOM 1162 C CA . ALA A 1 158 ? 1.132 6.684 12.396 1.00 98.12 158 ALA A CA 1
ATOM 1163 C C . ALA A 1 158 ? 1.812 5.582 11.573 1.00 98.12 158 ALA A C 1
ATOM 1165 O O . ALA A 1 158 ? 2.983 5.278 11.802 1.00 98.12 158 ALA A O 1
ATOM 1166 N N . ILE A 1 159 ? 1.111 5.032 10.578 1.00 98.62 159 ILE A N 1
ATOM 1167 C CA . ILE A 1 159 ? 1.649 4.007 9.677 1.00 98.62 159 ILE A CA 1
ATOM 1168 C C . ILE A 1 159 ? 2.823 4.575 8.870 1.00 98.62 159 ILE A C 1
ATOM 1170 O O . ILE A 1 159 ? 3.890 3.963 8.821 1.00 98.62 159 ILE A O 1
ATOM 1174 N N . ALA A 1 160 ? 2.670 5.765 8.280 1.00 98.69 160 ALA A N 1
ATOM 1175 C CA . ALA A 1 160 ? 3.735 6.406 7.512 1.00 98.69 160 ALA A CA 1
ATOM 1176 C C . ALA A 1 160 ? 4.946 6.769 8.390 1.00 98.69 160 ALA A C 1
ATOM 1178 O O . ALA A 1 160 ? 6.093 6.584 7.976 1.00 98.69 160 ALA A O 1
ATOM 1179 N N . ALA A 1 161 ? 4.717 7.245 9.619 1.00 98.50 161 ALA A N 1
ATOM 1180 C CA . ALA A 1 161 ? 5.785 7.527 10.573 1.00 98.50 161 ALA A CA 1
ATOM 1181 C C . ALA A 1 161 ? 6.552 6.254 10.957 1.00 98.50 161 ALA A C 1
ATOM 1183 O O . ALA A 1 161 ? 7.785 6.273 10.974 1.00 98.50 161 ALA A O 1
ATOM 1184 N N . ARG A 1 162 ? 5.838 5.147 11.199 1.00 98.44 162 ARG A N 1
ATOM 1185 C CA . ARG A 1 162 ? 6.448 3.851 11.508 1.00 98.44 162 ARG A CA 1
ATOM 1186 C C . ARG A 1 162 ? 7.257 3.307 10.332 1.00 98.44 162 ARG A C 1
ATOM 1188 O O . ARG A 1 162 ? 8.391 2.880 10.526 1.00 98.44 162 ARG A O 1
ATOM 1195 N N . ALA A 1 163 ? 6.719 3.390 9.117 1.00 98.62 163 ALA A N 1
ATOM 1196 C CA . ALA A 1 163 ? 7.436 3.012 7.901 1.00 98.62 163 ALA A CA 1
ATOM 1197 C C . ALA A 1 163 ? 8.724 3.817 7.728 1.00 98.62 163 ALA A C 1
ATOM 1199 O O . ALA A 1 163 ? 9.782 3.251 7.468 1.00 98.62 163 ALA A O 1
ATOM 1200 N N . LYS A 1 164 ? 8.664 5.134 7.954 1.00 98.62 164 LYS A N 1
ATOM 1201 C CA . LYS A 1 164 ? 9.837 6.005 7.871 1.00 98.62 164 LYS A CA 1
ATOM 1202 C C . LYS A 1 164 ? 10.897 5.626 8.900 1.00 98.62 164 LYS A C 1
ATOM 1204 O O . LYS A 1 164 ? 12.071 5.559 8.548 1.00 98.62 164 LYS A O 1
ATOM 1209 N N . GLU A 1 165 ? 10.503 5.393 10.148 1.00 98.38 165 GLU A N 1
ATOM 1210 C CA . GLU A 1 165 ? 11.417 4.951 11.204 1.00 98.38 165 GLU A CA 1
ATOM 1211 C C . GLU A 1 165 ? 12.147 3.664 10.797 1.00 98.38 165 GLU A C 1
ATOM 1213 O O . GLU A 1 165 ? 13.378 3.642 10.764 1.00 98.38 165 GLU A O 1
ATOM 1218 N N . LEU A 1 166 ? 11.393 2.633 10.403 1.00 98.31 166 LEU A N 1
ATOM 1219 C CA . LEU A 1 166 ? 11.950 1.332 10.029 1.00 98.31 166 LEU A CA 1
ATOM 1220 C C . LEU A 1 166 ? 12.775 1.392 8.738 1.00 98.31 166 LEU A C 1
ATOM 1222 O O . LEU A 1 166 ? 13.797 0.720 8.643 1.00 98.31 166 LEU A O 1
ATOM 1226 N N . SER A 1 167 ? 12.425 2.267 7.789 1.00 98.31 167 SER A N 1
ATOM 1227 C CA . SER A 1 167 ? 13.202 2.476 6.557 1.00 98.31 167 SER A CA 1
ATOM 1228 C C . SER A 1 167 ? 14.629 2.977 6.804 1.00 98.31 167 SER A C 1
ATOM 1230 O O . SER A 1 167 ? 15.546 2.727 6.012 1.00 98.31 167 SER A O 1
ATOM 1232 N N . LEU A 1 168 ? 14.832 3.682 7.921 1.00 98.12 168 LEU A N 1
ATOM 1233 C CA . LEU A 1 168 ? 16.113 4.256 8.314 1.00 98.12 168 LEU A CA 1
ATOM 1234 C C . LEU A 1 168 ? 16.875 3.370 9.307 1.00 98.12 168 LEU A C 1
ATOM 1236 O O . LEU A 1 168 ? 18.075 3.587 9.495 1.00 98.12 168 LEU A O 1
ATOM 1240 N N . ASP A 1 169 ? 16.224 2.374 9.910 1.00 97.31 169 ASP A N 1
ATOM 1241 C CA . ASP A 1 169 ? 16.863 1.442 10.832 1.00 97.31 169 ASP A CA 1
ATOM 1242 C C . ASP A 1 169 ? 17.797 0.493 10.071 1.00 97.31 169 ASP A C 1
ATOM 1244 O O . ASP A 1 169 ? 17.386 -0.249 9.189 1.00 97.31 169 ASP A O 1
ATOM 1248 N N . LYS A 1 170 ? 19.091 0.510 10.395 1.00 96.62 170 LYS A N 1
ATOM 1249 C CA . LYS A 1 170 ? 20.095 -0.369 9.770 1.00 96.62 170 LYS A CA 1
ATOM 1250 C C . LYS A 1 170 ? 20.403 -1.620 10.587 1.00 96.62 170 LYS A C 1
ATOM 1252 O O . LYS A 1 170 ? 21.252 -2.408 10.179 1.00 96.62 170 LYS A O 1
ATOM 1257 N N . SER A 1 171 ? 19.755 -1.784 11.736 1.00 95.88 171 SER A N 1
ATOM 1258 C CA . SER A 1 171 ? 20.025 -2.857 12.692 1.00 95.88 171 SER A CA 1
ATOM 1259 C C . SER A 1 171 ? 19.109 -4.069 12.536 1.00 95.88 171 SER A C 1
ATOM 1261 O O . SER A 1 171 ? 19.529 -5.178 12.862 1.00 95.88 171 SER A O 1
ATOM 1263 N N . VAL A 1 172 ? 17.899 -3.874 12.007 1.00 93.81 172 VAL A N 1
ATOM 1264 C CA . VAL A 1 172 ? 16.898 -4.928 11.815 1.00 93.81 172 VAL A CA 1
ATOM 1265 C C . VAL A 1 172 ? 16.586 -5.075 10.334 1.00 93.81 172 VAL A C 1
ATOM 1267 O O . VAL A 1 172 ? 16.334 -4.090 9.645 1.00 93.81 172 VAL A O 1
ATOM 1270 N N . ASP A 1 173 ? 16.615 -6.307 9.834 1.00 97.00 173 ASP A N 1
ATOM 1271 C CA . ASP A 1 173 ? 16.232 -6.577 8.453 1.00 97.00 173 ASP A CA 1
ATOM 1272 C C . ASP A 1 173 ? 14.749 -6.286 8.238 1.00 97.00 173 ASP A C 1
ATOM 1274 O O . ASP A 1 173 ? 13.881 -6.847 8.903 1.00 97.00 173 ASP A O 1
ATOM 1278 N N . SER A 1 174 ? 14.485 -5.417 7.272 1.00 97.69 174 SER A N 1
ATOM 1279 C CA . SER A 1 174 ? 13.145 -5.129 6.777 1.00 97.69 174 SER A CA 1
ATOM 1280 C C . SER A 1 174 ? 12.594 -6.273 5.909 1.00 97.69 174 SER A C 1
ATOM 1282 O O . SER A 1 174 ? 13.381 -7.100 5.429 1.00 97.69 174 SER A O 1
ATOM 1284 N N . PRO A 1 175 ? 11.275 -6.316 5.632 1.00 97.56 175 PRO A N 1
ATOM 1285 C CA . PRO A 1 175 ? 10.706 -7.230 4.638 1.00 97.56 175 PRO A CA 1
ATOM 1286 C C . PRO A 1 175 ? 11.474 -7.237 3.309 1.00 97.56 175 PRO A C 1
ATOM 1288 O O . PRO A 1 175 ? 11.790 -8.306 2.783 1.00 97.56 175 PRO A O 1
ATOM 1291 N N . PHE A 1 176 ? 11.872 -6.062 2.812 1.00 97.56 176 PHE A N 1
ATOM 1292 C CA . PHE A 1 176 ? 12.703 -5.946 1.616 1.00 97.56 176 PHE A CA 1
ATOM 1293 C C . PHE A 1 176 ? 14.071 -6.603 1.788 1.00 97.56 176 PHE A C 1
ATOM 1295 O O . PHE A 1 176 ? 14.518 -7.328 0.904 1.00 97.56 176 PHE A O 1
ATOM 1302 N N . ALA A 1 177 ? 14.748 -6.374 2.916 1.00 97.38 177 ALA A N 1
ATOM 1303 C CA . ALA A 1 177 ? 16.060 -6.962 3.178 1.00 97.38 177 ALA A CA 1
ATOM 1304 C C . ALA A 1 177 ? 16.017 -8.491 3.222 1.00 97.38 177 ALA A C 1
ATOM 1306 O O . ALA A 1 177 ? 16.936 -9.143 2.727 1.00 97.38 177 ALA A O 1
ATOM 1307 N N . ILE A 1 178 ? 14.954 -9.054 3.800 1.00 96.50 178 ILE A N 1
ATOM 1308 C CA . ILE A 1 178 ? 14.722 -10.499 3.831 1.00 96.50 178 ILE A CA 1
ATOM 1309 C C . ILE A 1 178 ? 14.567 -11.015 2.396 1.00 96.50 178 ILE A C 1
ATOM 1311 O O . ILE A 1 178 ? 15.327 -11.885 1.973 1.00 96.50 178 ILE A O 1
ATOM 1315 N N . LEU A 1 179 ? 13.673 -10.408 1.609 1.00 94.75 179 LEU A N 1
ATOM 1316 C CA . LEU A 1 179 ? 13.447 -10.806 0.217 1.00 94.75 179 LEU A CA 1
ATOM 1317 C C . LEU A 1 179 ? 14.681 -10.599 -0.675 1.00 94.75 179 LEU A C 1
ATOM 1319 O O . LEU A 1 179 ? 14.930 -11.401 -1.573 1.00 94.75 179 LEU A O 1
ATOM 1323 N N . ALA A 1 180 ? 15.479 -9.558 -0.433 1.00 96.12 180 ALA A N 1
ATOM 1324 C CA . ALA A 1 180 ? 16.733 -9.320 -1.141 1.00 96.12 180 ALA A CA 1
ATOM 1325 C C . ALA A 1 180 ? 17.708 -10.481 -0.922 1.00 96.12 180 ALA A C 1
ATOM 1327 O O . ALA A 1 180 ? 18.272 -10.999 -1.885 1.00 96.12 180 ALA A O 1
ATOM 1328 N N . LYS A 1 181 ? 17.855 -10.942 0.325 1.00 95.75 181 LYS A N 1
ATOM 1329 C CA . LYS A 1 181 ? 18.712 -12.089 0.660 1.00 95.75 181 LYS A CA 1
ATOM 1330 C C . LYS A 1 181 ? 18.210 -13.379 0.026 1.00 95.75 181 LYS A C 1
ATOM 1332 O O . LYS A 1 181 ? 19.024 -14.143 -0.481 1.00 95.75 181 LYS A O 1
ATOM 1337 N N . ASP A 1 182 ? 16.895 -13.578 -0.009 1.00 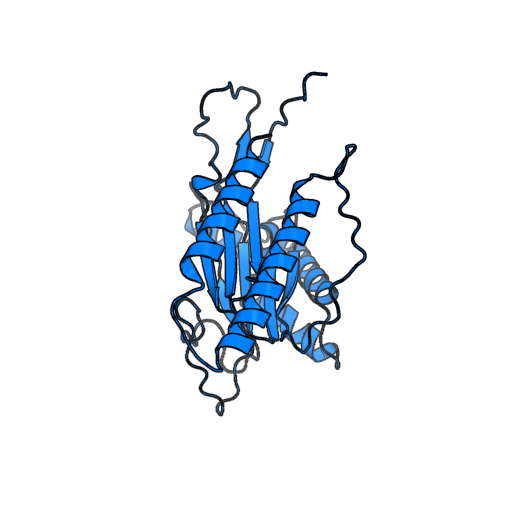95.12 182 ASP A N 1
ATOM 1338 C CA . ASP A 1 182 ? 16.273 -14.721 -0.688 1.00 95.12 182 ASP A CA 1
ATOM 1339 C C . ASP A 1 182 ? 16.499 -14.701 -2.213 1.00 95.12 182 ASP A C 1
ATOM 1341 O O . ASP A 1 182 ? 16.397 -15.736 -2.868 1.00 95.12 182 ASP A O 1
ATOM 1345 N N . ASN A 1 183 ? 16.842 -13.538 -2.777 1.00 93.25 183 ASN A N 1
ATOM 1346 C CA . ASN A 1 183 ? 17.233 -13.346 -4.176 1.00 93.25 183 ASN A CA 1
ATOM 1347 C C . ASN A 1 183 ? 18.757 -13.169 -4.348 1.00 93.25 183 ASN A C 1
ATOM 1349 O O . ASN A 1 183 ? 19.203 -12.558 -5.320 1.00 93.25 183 ASN A O 1
ATOM 1353 N N . ASP A 1 184 ? 19.559 -13.681 -3.406 1.00 95.12 184 ASP A N 1
ATOM 1354 C CA . ASP A 1 184 ? 21.030 -13.647 -3.415 1.00 95.12 184 ASP A CA 1
ATOM 1355 C C . ASP A 1 184 ? 21.646 -12.228 -3.445 1.00 95.12 184 ASP A C 1
ATOM 1357 O O . ASP A 1 184 ? 22.805 -12.032 -3.826 1.00 95.12 184 ASP A O 1
ATOM 1361 N N . ILE A 1 185 ? 20.893 -11.214 -3.009 1.00 94.12 185 ILE A N 1
ATOM 1362 C CA . ILE A 1 185 ? 21.348 -9.825 -2.901 1.00 94.12 185 ILE A CA 1
ATOM 1363 C C . ILE A 1 185 ? 21.737 -9.532 -1.452 1.00 94.12 185 ILE A C 1
ATOM 1365 O O . ILE A 1 185 ? 20.938 -9.638 -0.522 1.00 94.12 185 ILE A O 1
ATOM 1369 N N . LEU A 1 186 ? 22.985 -9.101 -1.251 1.00 93.94 186 LEU A N 1
ATOM 1370 C CA . LEU A 1 186 ? 23.471 -8.698 0.064 1.00 93.94 186 LEU A CA 1
ATOM 1371 C C . LEU A 1 186 ? 22.926 -7.309 0.432 1.00 93.94 186 LEU A C 1
ATOM 1373 O O . LEU A 1 186 ? 23.503 -6.285 0.068 1.00 93.94 186 LEU A O 1
ATOM 1377 N N . TRP A 1 187 ? 21.831 -7.288 1.186 1.00 95.50 187 TRP A N 1
ATOM 1378 C CA . TRP A 1 187 ? 21.233 -6.085 1.769 1.00 95.50 187 TRP A CA 1
ATOM 1379 C C . TRP A 1 187 ? 20.973 -6.292 3.264 1.00 95.50 187 TRP A C 1
ATOM 1381 O O . TRP A 1 187 ? 20.785 -7.422 3.703 1.00 95.50 187 TRP A O 1
ATOM 1391 N N . GLY A 1 188 ? 20.961 -5.226 4.062 1.00 95.69 188 GLY A N 1
ATOM 1392 C CA . GLY A 1 188 ? 20.593 -5.290 5.478 1.00 9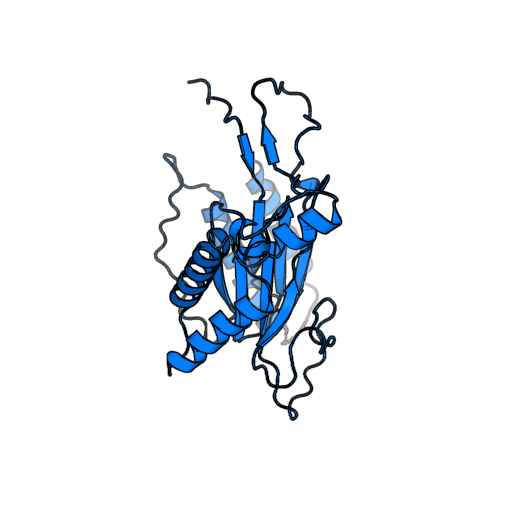5.69 188 GLY A CA 1
ATOM 1393 C C . GLY A 1 188 ? 19.951 -3.992 5.954 1.00 95.69 188 GLY A C 1
ATOM 1394 O O . GLY A 1 188 ? 20.282 -2.913 5.450 1.00 95.69 188 GLY A O 1
ATOM 1395 N N . GLY A 1 189 ? 19.044 -4.097 6.925 1.00 97.12 189 GLY A N 1
ATOM 1396 C CA . GLY A 1 189 ? 18.297 -2.943 7.429 1.00 97.12 189 GLY A CA 1
ATOM 1397 C C . GLY A 1 189 ? 17.062 -2.570 6.598 1.00 97.12 189 GLY A C 1
ATOM 1398 O O . GLY A 1 189 ? 16.676 -3.259 5.654 1.00 97.12 189 GLY A O 1
ATOM 1399 N N . GLY A 1 190 ? 16.469 -1.424 6.908 1.00 97.31 190 GLY A N 1
ATOM 1400 C CA . GLY A 1 190 ? 15.430 -0.756 6.131 1.00 97.31 190 GLY A CA 1
ATOM 1401 C C . GLY A 1 190 ? 15.906 -0.201 4.792 1.00 97.31 190 GLY A C 1
ATOM 1402 O O . GLY A 1 190 ? 17.103 0.059 4.577 1.00 97.31 190 GLY A O 1
ATOM 1403 N N . ARG A 1 191 ? 14.942 0.010 3.896 1.00 97.19 191 ARG A N 1
ATOM 1404 C CA . ARG A 1 191 ? 15.086 0.623 2.575 1.00 97.19 191 ARG A CA 1
ATOM 1405 C C . ARG A 1 191 ? 14.503 2.044 2.601 1.00 97.19 191 ARG A C 1
ATOM 1407 O O . ARG A 1 191 ? 13.283 2.184 2.583 1.00 97.19 191 ARG A O 1
ATOM 1414 N N . PRO A 1 192 ? 15.341 3.098 2.638 1.00 97.19 192 PRO A N 1
ATOM 1415 C CA . PRO A 1 192 ? 14.864 4.476 2.547 1.00 97.19 192 PRO A CA 1
ATOM 1416 C C . PRO A 1 192 ? 14.159 4.706 1.207 1.00 97.19 192 PRO A C 1
ATOM 1418 O O . PRO A 1 192 ? 14.776 4.487 0.165 1.00 97.19 192 PRO A O 1
ATOM 1421 N N . ASP A 1 193 ? 12.903 5.148 1.248 1.00 96.94 193 ASP A N 1
ATOM 1422 C CA . ASP A 1 193 ? 12.072 5.374 0.062 1.00 96.94 193 ASP A CA 1
ATOM 1423 C C . ASP A 1 193 ? 11.005 6.452 0.316 1.00 96.94 193 ASP A C 1
ATOM 1425 O O . ASP A 1 193 ? 10.777 6.858 1.464 1.00 96.94 193 ASP A O 1
ATOM 1429 N N . ASP A 1 194 ? 10.342 6.903 -0.747 1.00 98.31 194 ASP A N 1
ATOM 1430 C CA . ASP A 1 194 ? 9.160 7.755 -0.646 1.00 98.31 194 ASP A CA 1
ATOM 1431 C C . ASP A 1 194 ? 7.961 6.941 -0.126 1.00 98.31 194 ASP A C 1
ATOM 1433 O O . ASP A 1 194 ? 7.582 5.896 -0.659 1.00 98.31 194 ASP A O 1
ATOM 1437 N N . ILE A 1 195 ? 7.328 7.435 0.941 1.00 98.56 195 ILE A N 1
ATOM 1438 C CA . ILE A 1 195 ? 6.243 6.731 1.635 1.00 98.56 195 ILE A CA 1
ATOM 1439 C C . ILE A 1 195 ? 4.935 7.485 1.429 1.00 98.56 195 ILE A C 1
ATOM 1441 O O . ILE A 1 195 ? 4.772 8.610 1.904 1.00 98.56 195 ILE A O 1
ATOM 1445 N N . THR A 1 196 ? 3.980 6.831 0.772 1.00 98.50 196 THR A N 1
ATOM 1446 C CA . THR A 1 196 ? 2.597 7.304 0.671 1.00 98.50 196 THR A CA 1
ATOM 1447 C C . THR A 1 196 ? 1.663 6.265 1.268 1.00 98.50 196 THR A C 1
ATOM 1449 O O . THR A 1 196 ? 1.742 5.089 0.923 1.00 98.50 196 THR A O 1
ATOM 1452 N N . VAL A 1 197 ? 0.765 6.707 2.151 1.00 98.62 197 VAL A N 1
ATOM 1453 C CA . VAL A 1 197 ? -0.234 5.859 2.811 1.00 98.62 197 VAL A CA 1
ATOM 1454 C C . VAL A 1 197 ? -1.586 6.560 2.767 1.00 98.62 197 VAL A C 1
ATOM 1456 O O . VAL A 1 197 ? -1.714 7.713 3.174 1.00 98.62 197 VAL A O 1
ATOM 1459 N N . LEU A 1 198 ? -2.604 5.846 2.303 1.00 98.38 198 LEU A N 1
ATOM 1460 C CA . LEU A 1 198 ? -4.004 6.227 2.389 1.00 98.38 198 LEU A CA 1
ATOM 1461 C C . LEU A 1 198 ? -4.726 5.225 3.281 1.00 98.38 198 LEU A C 1
ATOM 1463 O O . LEU A 1 198 ? -4.603 4.014 3.101 1.00 98.38 198 LEU A O 1
ATOM 1467 N N . VAL A 1 199 ? -5.519 5.738 4.216 1.00 97.94 199 VAL A N 1
ATOM 1468 C CA . VAL A 1 199 ? -6.368 4.917 5.080 1.00 97.94 199 VAL A CA 1
ATOM 1469 C C . VAL A 1 199 ? -7.819 5.314 4.875 1.00 97.94 199 VAL A C 1
ATOM 1471 O O . VAL A 1 199 ? -8.153 6.496 4.812 1.00 97.94 199 VAL A O 1
ATOM 1474 N N . SER A 1 200 ? -8.697 4.325 4.761 1.00 95.25 200 SER A N 1
ATOM 1475 C CA . SER A 1 200 ? -10.142 4.525 4.654 1.00 95.25 200 SER A CA 1
ATOM 1476 C C . SER A 1 200 ? -10.881 3.557 5.564 1.00 95.25 200 SER A C 1
ATOM 1478 O O . SER A 1 200 ? -10.539 2.380 5.640 1.00 95.25 200 SER A O 1
ATOM 1480 N N . HIS A 1 201 ? -11.915 4.047 6.244 1.00 92.62 201 HIS A N 1
ATOM 1481 C CA . HIS A 1 201 ? -12.839 3.199 6.993 1.00 92.62 201 HIS A CA 1
ATOM 1482 C C . HIS A 1 201 ? -14.040 2.866 6.121 1.00 92.62 201 HIS A C 1
ATOM 1484 O O . HIS A 1 201 ? -14.687 3.766 5.582 1.00 92.62 201 HIS A O 1
ATOM 1490 N N . ILE A 1 202 ? -14.360 1.582 6.016 1.00 91.25 202 ILE A N 1
ATOM 1491 C CA . ILE A 1 202 ? -15.604 1.140 5.402 1.00 91.25 202 ILE A CA 1
ATOM 1492 C C . ILE A 1 202 ? -16.713 1.336 6.428 1.00 91.25 202 ILE A C 1
ATOM 1494 O O . ILE A 1 202 ? -16.689 0.753 7.510 1.00 91.25 202 ILE A O 1
ATOM 1498 N N . LEU A 1 203 ? -17.680 2.185 6.104 1.00 88.31 203 LEU A N 1
ATOM 1499 C CA . LEU A 1 203 ? -18.817 2.475 6.971 1.00 88.31 203 LEU A CA 1
ATOM 1500 C C . LEU A 1 203 ? -20.060 1.751 6.464 1.00 88.31 203 LEU A C 1
ATOM 1502 O O . LEU A 1 203 ? -20.187 1.478 5.268 1.00 88.31 203 LEU A O 1
ATOM 1506 N N . ASP A 1 204 ? -20.997 1.477 7.369 1.00 82.81 204 ASP A N 1
ATOM 1507 C CA . ASP A 1 204 ? -22.357 1.182 6.937 1.00 82.81 204 ASP A CA 1
ATOM 1508 C C . ASP A 1 204 ? -22.938 2.428 6.254 1.00 82.81 204 ASP A C 1
ATOM 1510 O O . ASP A 1 204 ? -22.644 3.564 6.636 1.00 82.81 204 ASP A O 1
ATOM 1514 N N . ARG A 1 205 ? -23.778 2.236 5.236 1.00 72.38 205 ARG A N 1
ATOM 1515 C CA . ARG A 1 205 ? -24.413 3.350 4.524 1.00 72.38 205 ARG A CA 1
ATOM 1516 C C . ARG A 1 205 ? -25.283 4.204 5.452 1.00 72.38 205 ARG A C 1
ATOM 1518 O O . ARG A 1 205 ? -25.408 5.398 5.204 1.00 72.38 205 ARG A O 1
ATOM 1525 N N . ALA A 1 206 ? -25.868 3.616 6.495 1.00 73.31 206 ALA A N 1
ATOM 1526 C CA . ALA A 1 206 ? -26.617 4.347 7.515 1.00 73.31 206 ALA A CA 1
ATOM 1527 C C . ALA A 1 206 ? -25.715 5.231 8.396 1.00 73.31 206 ALA A C 1
ATOM 1529 O O . ALA A 1 206 ? -26.165 6.268 8.881 1.00 73.31 206 ALA A O 1
ATOM 1530 N N . ASP A 1 207 ? -24.448 4.843 8.559 1.00 71.56 207 ASP A N 1
ATOM 1531 C CA . ASP A 1 207 ? -23.446 5.548 9.365 1.00 71.56 207 ASP A CA 1
ATOM 1532 C C . ASP A 1 207 ? -22.598 6.525 8.538 1.00 71.56 207 ASP A C 1
ATOM 1534 O O . ASP A 1 207 ? -21.868 7.358 9.090 1.00 71.56 207 ASP A O 1
ATOM 1538 N N . ALA A 1 208 ? -22.685 6.443 7.206 1.00 63.50 208 ALA A N 1
ATOM 1539 C CA . ALA A 1 208 ? -22.050 7.388 6.309 1.00 63.50 208 ALA A CA 1
ATOM 1540 C C . ALA A 1 208 ? -22.608 8.790 6.587 1.00 63.50 208 ALA A C 1
ATOM 1542 O O . ALA A 1 208 ? -23.775 9.093 6.325 1.00 63.50 208 ALA A O 1
ATOM 1543 N N . ARG A 1 209 ? -21.755 9.676 7.119 1.00 58.62 209 ARG A N 1
ATOM 1544 C CA . ARG A 1 209 ? -22.051 11.114 7.139 1.00 58.62 209 ARG A CA 1
ATOM 1545 C C . ARG A 1 209 ? -22.332 11.553 5.701 1.00 58.62 209 ARG A C 1
ATOM 1547 O O . ARG A 1 209 ? -21.774 10.966 4.773 1.00 58.62 209 ARG A O 1
ATOM 1554 N N . ALA A 1 210 ? -23.202 12.555 5.528 1.00 51.59 210 ALA A N 1
ATOM 1555 C CA . ALA A 1 210 ? -23.504 13.124 4.214 1.00 51.59 210 ALA A CA 1
ATOM 1556 C C . ALA A 1 210 ? -22.205 13.265 3.397 1.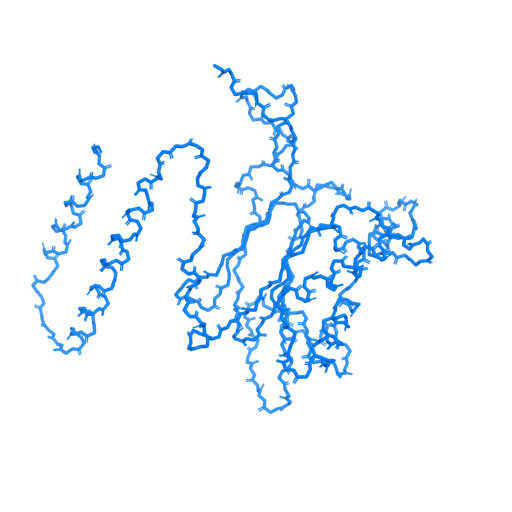00 51.59 210 ALA A C 1
ATOM 1558 O O . ALA A 1 210 ? -21.186 13.643 3.993 1.00 51.59 210 ALA A O 1
ATOM 1559 N N . PRO A 1 211 ? -22.212 12.902 2.096 1.00 51.59 211 PRO A N 1
ATOM 1560 C CA . PRO A 1 211 ? -20.999 12.921 1.287 1.00 51.59 211 PRO A CA 1
ATOM 1561 C C . PRO A 1 211 ? -20.307 14.272 1.478 1.00 51.59 211 PRO A C 1
ATOM 1563 O O . PRO A 1 211 ? -21.015 15.275 1.576 1.00 51.59 211 PRO A O 1
ATOM 1566 N N . PRO A 1 212 ? -18.968 14.332 1.587 1.00 47.28 212 PRO A N 1
ATOM 1567 C CA . PRO A 1 212 ? -18.282 15.612 1.640 1.00 47.28 212 PRO A CA 1
ATOM 1568 C C . PRO A 1 212 ? -18.636 16.384 0.364 1.00 47.28 212 PRO A C 1
ATOM 1570 O O . PRO A 1 212 ? -18.123 16.095 -0.713 1.00 47.28 212 PRO A O 1
ATOM 1573 N N . THR A 1 213 ? -19.568 17.327 0.479 1.00 50.59 213 THR A N 1
ATOM 1574 C CA . THR A 1 213 ? -20.139 18.079 -0.643 1.00 50.59 213 THR A CA 1
ATOM 1575 C C . THR A 1 213 ? -19.277 19.256 -1.076 1.00 50.59 213 THR A C 1
ATOM 1577 O O . THR A 1 213 ? -19.776 20.101 -1.797 1.00 50.59 213 THR A O 1
ATOM 1580 N N . ASP A 1 214 ? -18.000 19.330 -0.692 1.00 42.97 214 ASP A N 1
ATOM 1581 C CA . ASP A 1 214 ? -17.191 20.529 -0.949 1.00 42.97 214 ASP A CA 1
ATOM 1582 C C . ASP A 1 214 ? -15.744 20.231 -1.381 1.00 42.97 214 ASP A C 1
ATOM 1584 O O . ASP A 1 214 ? -14.839 21.021 -1.108 1.00 42.97 214 ASP A O 1
ATOM 1588 N N . TRP A 1 215 ? -15.477 19.121 -2.080 1.00 40.66 215 TRP A N 1
ATOM 1589 C CA . TRP A 1 215 ? -14.290 19.118 -2.939 1.00 40.66 215 TRP A CA 1
ATOM 1590 C C . TRP A 1 215 ? -14.695 19.751 -4.269 1.00 40.66 215 TRP A C 1
ATOM 1592 O O . TRP A 1 215 ? -15.455 19.183 -5.049 1.00 40.66 215 TRP A O 1
ATOM 1602 N N . ALA A 1 216 ? -14.206 20.963 -4.529 1.00 41.44 216 ALA A N 1
ATOM 1603 C CA . ALA A 1 216 ? -14.175 21.448 -5.896 1.00 41.44 216 ALA A CA 1
ATOM 1604 C C . ALA A 1 216 ? -13.320 20.444 -6.675 1.00 41.44 216 ALA A C 1
ATOM 1606 O O . ALA A 1 216 ? -12.125 20.314 -6.404 1.00 41.44 216 ALA A O 1
ATOM 1607 N N . ALA A 1 217 ? -13.932 19.701 -7.596 1.00 47.12 217 ALA A N 1
ATOM 1608 C CA . ALA A 1 217 ? -13.209 18.960 -8.610 1.00 47.12 217 ALA A CA 1
ATOM 1609 C C . ALA A 1 217 ? -12.392 19.975 -9.405 1.00 47.12 217 ALA A C 1
ATOM 1611 O O . ALA A 1 217 ? -12.889 20.583 -10.349 1.00 47.12 217 ALA A O 1
ATOM 1612 N N . VAL A 1 218 ? -11.162 20.246 -8.968 1.00 44.69 218 VAL A N 1
ATOM 1613 C CA . VAL A 1 218 ? -10.244 21.094 -9.715 1.00 44.69 218 VAL A CA 1
ATOM 1614 C C . VAL A 1 218 ? -9.844 20.281 -10.938 1.00 44.69 218 VAL A C 1
ATOM 1616 O O . VAL A 1 218 ? -8.851 19.558 -10.927 1.00 44.69 218 VAL A O 1
ATOM 1619 N N . SER A 1 219 ? -10.632 20.380 -12.010 1.00 49.31 219 SER A N 1
ATOM 1620 C CA . SER A 1 219 ? -10.072 20.230 -13.340 1.00 49.31 219 SER A CA 1
ATOM 1621 C C . SER A 1 219 ? -9.009 21.318 -13.458 1.00 49.31 219 SER A C 1
ATOM 1623 O O . SER A 1 219 ? -9.244 22.474 -13.091 1.00 49.31 219 SER A O 1
ATOM 1625 N N . GLY A 1 220 ? -7.813 20.972 -13.931 1.00 48.00 220 GLY A N 1
ATOM 1626 C CA . GLY A 1 220 ? -6.857 21.990 -14.371 1.00 48.00 220 GLY A CA 1
ATOM 1627 C C . GLY A 1 220 ? -7.518 22.983 -15.350 1.00 48.00 220 GLY A C 1
ATOM 1628 O O . GLY A 1 220 ? -8.656 22.774 -15.767 1.00 48.00 220 GLY A O 1
ATOM 1629 N N . PRO A 1 221 ? -6.844 24.079 -15.736 1.00 39.56 221 PRO A N 1
ATOM 1630 C CA . PRO A 1 221 ? -7.472 25.147 -16.519 1.00 39.56 221 PRO A CA 1
ATOM 1631 C C . PRO A 1 221 ? -8.249 24.619 -17.749 1.00 39.56 221 PRO A C 1
ATOM 1633 O O . PRO A 1 221 ? -7.648 24.032 -18.647 1.00 39.56 221 PRO A O 1
ATOM 1636 N N . GLY A 1 222 ? -9.573 24.842 -17.763 1.00 51.25 222 GLY A N 1
ATOM 1637 C CA . GLY A 1 222 ? -10.544 24.366 -18.765 1.00 51.25 222 GLY A CA 1
ATOM 1638 C C . GLY A 1 222 ? -11.990 24.379 -18.225 1.00 51.25 222 GLY A C 1
ATOM 1639 O O . GLY A 1 222 ? -12.183 24.536 -17.021 1.00 51.25 222 GLY A O 1
ATOM 1640 N N . GLU A 1 223 ? -13.001 24.258 -19.098 1.00 46.06 223 GLU A N 1
ATOM 1641 C CA . GLU A 1 223 ? -14.400 24.006 -18.686 1.00 46.06 223 GLU A CA 1
ATOM 1642 C C . GLU A 1 223 ? -14.546 22.586 -18.102 1.00 46.06 223 GLU A C 1
ATOM 1644 O O . GLU A 1 223 ? -13.828 21.681 -18.544 1.00 46.06 223 GLU A O 1
ATOM 1649 N N . PRO A 1 224 ? -15.439 22.375 -17.110 1.00 49.75 224 PRO A N 1
ATOM 1650 C CA . PRO A 1 224 ? -15.650 21.066 -16.507 1.00 49.75 224 PRO A CA 1
ATOM 1651 C C . PRO A 1 224 ? -16.158 20.070 -17.561 1.00 49.75 224 PRO A C 1
ATOM 1653 O O . PRO A 1 224 ? -16.944 20.455 -18.430 1.00 49.75 224 PRO A O 1
ATOM 1656 N N . PRO A 1 225 ? -15.735 18.798 -17.499 1.00 50.19 225 PRO A N 1
ATOM 1657 C CA . PRO A 1 225 ? -16.126 17.817 -18.498 1.00 50.19 225 PRO A CA 1
ATOM 1658 C C . PRO A 1 225 ? -17.658 17.618 -18.506 1.00 50.19 225 PRO A C 1
ATOM 1660 O O . PRO A 1 225 ? -18.245 17.451 -17.429 1.00 50.19 225 PRO A O 1
ATOM 1663 N N . PRO A 1 226 ? -18.320 17.621 -19.680 1.00 51.59 226 PRO A N 1
ATOM 1664 C CA . PRO A 1 226 ? -19.754 17.351 -19.811 1.00 51.59 226 PRO A CA 1
ATOM 1665 C C . PRO A 1 226 ? -20.199 16.025 -19.180 1.00 51.59 226 PRO A C 1
ATOM 1667 O O . PRO A 1 226 ? -21.350 15.879 -18.791 1.00 51.59 226 PRO A O 1
ATOM 1670 N N . GLU A 1 227 ? -19.294 15.071 -18.983 1.00 46.25 227 GLU A N 1
ATOM 1671 C CA . GLU A 1 227 ? -19.597 13.759 -18.413 1.00 46.25 227 GLU A CA 1
ATOM 1672 C C . GLU A 1 227 ? -19.914 13.811 -16.903 1.00 46.25 227 GLU A C 1
ATOM 1674 O O . GLU A 1 227 ? -20.624 12.945 -16.392 1.00 46.25 227 GLU A O 1
ATOM 1679 N N . LEU A 1 228 ? -19.466 14.850 -16.180 1.00 50.94 228 LEU A N 1
ATOM 1680 C CA . LEU A 1 228 ? -19.957 15.131 -14.819 1.00 50.94 228 LEU A CA 1
ATOM 1681 C C . LEU A 1 228 ? -21.413 15.626 -14.832 1.00 50.94 228 LEU A C 1
ATOM 1683 O O . LEU A 1 228 ? -22.134 15.415 -13.861 1.00 50.94 228 LEU A O 1
ATOM 1687 N N . LEU A 1 229 ? -21.853 16.230 -15.940 1.00 51.06 229 LEU A N 1
ATOM 1688 C CA . LEU A 1 229 ? -23.234 16.670 -16.156 1.00 51.06 229 LEU A CA 1
ATOM 1689 C C . LEU A 1 229 ? -24.125 15.511 -16.654 1.00 51.06 229 LEU A C 1
ATOM 1691 O O . LEU A 1 229 ? -25.302 15.445 -16.307 1.00 51.06 229 LEU A O 1
ATOM 1695 N N . GLU A 1 230 ? -23.574 14.550 -17.401 1.00 52.41 230 GLU A N 1
ATOM 1696 C CA . GLU A 1 230 ? -24.285 13.336 -17.841 1.00 52.41 230 GLU A CA 1
ATOM 1697 C C . GLU A 1 230 ? -24.452 12.296 -16.719 1.00 52.41 230 GLU A C 1
ATOM 1699 O O . GLU A 1 230 ? -25.494 11.642 -16.629 1.00 52.41 230 GLU A O 1
ATOM 1704 N N . ALA A 1 231 ? -23.474 12.176 -15.811 1.00 50.78 231 ALA A N 1
ATOM 1705 C CA . ALA A 1 231 ? -23.558 11.288 -14.649 1.00 50.78 231 ALA A CA 1
ATOM 1706 C C . ALA A 1 231 ? -24.702 11.672 -13.688 1.00 50.78 231 ALA A C 1
ATOM 1708 O O . ALA A 1 231 ? -25.382 10.788 -13.163 1.00 50.78 231 ALA A O 1
ATOM 1709 N N . GLU A 1 232 ? -24.974 12.970 -13.493 1.00 50.84 232 GLU A N 1
ATOM 1710 C CA . GLU A 1 232 ? -26.126 13.447 -12.709 1.00 50.84 232 GLU A CA 1
ATOM 1711 C C . GLU A 1 232 ? -27.466 13.096 -13.372 1.00 50.84 232 GLU A C 1
ATOM 1713 O O . GLU A 1 232 ? -28.418 12.705 -12.689 1.00 50.84 232 GLU A O 1
ATOM 1718 N N . ALA A 1 233 ? -27.536 13.170 -14.703 1.00 52.97 233 ALA A N 1
ATOM 1719 C CA . ALA A 1 233 ? -28.735 12.818 -15.458 1.00 52.97 233 ALA A CA 1
ATOM 1720 C C . ALA A 1 233 ? -29.017 11.303 -15.427 1.00 52.97 233 ALA A C 1
ATOM 1722 O O . ALA A 1 233 ? -30.168 10.893 -15.253 1.00 52.97 233 ALA A O 1
ATOM 1723 N N . LEU A 1 234 ? -27.979 10.464 -15.521 1.00 51.34 234 LEU A N 1
ATOM 1724 C CA . LEU A 1 234 ? -28.114 9.006 -15.443 1.00 51.34 234 LEU A CA 1
ATOM 1725 C C . LEU A 1 234 ? -28.520 8.546 -14.031 1.00 51.34 234 LEU A C 1
ATOM 1727 O O . LEU A 1 234 ? -29.421 7.721 -13.880 1.00 51.34 234 LEU A O 1
ATOM 1731 N N . LEU A 1 235 ? -27.935 9.148 -12.987 1.00 53.72 235 LEU A N 1
ATOM 1732 C CA . LEU A 1 235 ? -28.314 8.911 -11.587 1.00 53.72 235 LEU A CA 1
ATOM 1733 C C . LEU A 1 235 ? -29.764 9.337 -11.291 1.00 53.72 235 LEU A C 1
ATOM 1735 O O . LEU A 1 235 ? -30.454 8.684 -10.501 1.00 53.72 235 LEU A O 1
ATOM 1739 N N . ALA A 1 236 ? -30.254 10.405 -11.931 1.00 55.91 236 ALA A N 1
ATOM 1740 C CA . ALA A 1 236 ? -31.655 10.821 -11.850 1.00 55.91 236 ALA A CA 1
ATOM 1741 C C . ALA A 1 236 ? -32.599 9.815 -12.538 1.00 55.91 236 ALA A C 1
ATOM 1743 O O . ALA A 1 236 ? -33.649 9.479 -11.982 1.00 55.91 236 ALA A O 1
ATOM 1744 N N . ALA A 1 237 ? -32.205 9.280 -13.698 1.00 57.84 237 ALA A N 1
ATOM 1745 C CA . ALA A 1 237 ? -32.963 8.255 -14.415 1.00 57.84 237 ALA A CA 1
ATOM 1746 C C . ALA A 1 237 ? -33.031 6.927 -13.636 1.00 57.84 237 ALA A C 1
ATOM 1748 O O . ALA A 1 237 ? -34.095 6.311 -13.538 1.00 57.84 237 ALA A O 1
ATOM 1749 N N . GLU A 1 238 ? -31.934 6.509 -12.999 1.00 55.81 238 GLU A N 1
ATOM 1750 C CA . GLU A 1 238 ? -31.898 5.291 -12.182 1.00 55.81 238 GLU A CA 1
ATOM 1751 C C . GLU A 1 238 ? -32.742 5.397 -10.901 1.00 55.81 238 GLU A C 1
ATOM 1753 O O . GLU A 1 238 ? -33.374 4.412 -10.502 1.00 55.81 238 GLU A O 1
ATOM 1758 N N . ARG A 1 239 ? -32.823 6.587 -10.282 1.00 60.03 239 ARG A N 1
ATOM 1759 C CA . ARG A 1 239 ? -33.725 6.864 -9.146 1.00 60.03 239 ARG A CA 1
ATOM 1760 C C . ARG A 1 239 ? -35.193 6.722 -9.537 1.00 60.03 239 ARG A C 1
ATOM 1762 O O . ARG A 1 239 ? -35.935 6.027 -8.847 1.00 60.03 239 ARG A O 1
ATOM 1769 N N . LEU A 1 240 ? -35.581 7.312 -10.665 1.00 66.50 240 LEU A N 1
ATOM 1770 C CA . LEU A 1 240 ? -36.935 7.202 -11.213 1.00 66.50 240 LEU A CA 1
ATOM 1771 C C . LEU A 1 240 ? -37.286 5.751 -11.574 1.00 66.50 240 LEU A C 1
ATOM 1773 O O . LEU A 1 240 ? -38.367 5.271 -11.236 1.00 66.50 240 LEU A O 1
ATOM 1777 N N . ALA A 1 241 ? -36.354 5.009 -12.175 1.00 60.88 241 ALA A N 1
ATOM 1778 C CA . ALA A 1 241 ? -36.555 3.599 -12.502 1.00 60.88 241 ALA A CA 1
ATOM 1779 C C . ALA A 1 241 ? -36.660 2.707 -11.246 1.00 60.88 241 ALA A C 1
ATOM 1781 O O . ALA A 1 241 ? -37.411 1.729 -11.229 1.00 60.88 241 ALA A O 1
ATOM 1782 N N . ALA A 1 242 ? -35.927 3.023 -10.174 1.00 60.91 242 ALA A N 1
ATOM 1783 C CA . ALA A 1 242 ? -36.052 2.334 -8.890 1.00 60.91 242 ALA A CA 1
ATOM 1784 C C . ALA A 1 242 ? -37.400 2.630 -8.203 1.00 60.91 242 ALA A C 1
ATOM 1786 O O . ALA A 1 242 ? -38.039 1.708 -7.695 1.00 60.91 242 ALA A O 1
ATOM 1787 N N . GLU A 1 243 ? -37.878 3.875 -8.244 1.00 64.31 243 GLU A N 1
ATOM 1788 C CA . GLU A 1 243 ? -39.201 4.268 -7.733 1.00 64.31 243 GLU A CA 1
ATOM 1789 C C . GLU A 1 243 ? -40.337 3.577 -8.511 1.00 64.31 243 GLU A C 1
ATOM 1791 O O . GLU A 1 243 ? -41.253 3.022 -7.899 1.00 64.31 243 GLU A O 1
ATOM 1796 N N . ALA A 1 244 ? -40.221 3.475 -9.839 1.00 56.34 244 ALA A N 1
ATOM 1797 C CA . ALA A 1 244 ? -41.176 2.763 -10.692 1.00 56.34 244 ALA A CA 1
ATOM 1798 C C . ALA A 1 244 ? -41.194 1.240 -10.449 1.00 56.34 244 ALA A C 1
ATOM 1800 O O . ALA A 1 244 ? -42.260 0.623 -10.421 1.00 56.34 244 ALA A O 1
ATOM 1801 N N . ARG A 1 245 ? -40.038 0.611 -10.192 1.00 62.91 245 ARG A N 1
ATOM 1802 C CA . ARG A 1 245 ? -39.960 -0.814 -9.799 1.00 62.91 245 ARG A CA 1
ATOM 1803 C C . ARG A 1 245 ? -40.579 -1.087 -8.429 1.00 62.91 245 ARG A C 1
ATOM 1805 O O . ARG A 1 245 ? -41.143 -2.152 -8.197 1.00 62.91 245 ARG A O 1
ATOM 1812 N N . THR A 1 246 ? -40.510 -0.110 -7.531 1.00 60.25 246 THR A N 1
ATOM 1813 C CA . THR A 1 246 ? -41.132 -0.203 -6.205 1.00 60.25 246 THR A CA 1
ATOM 1814 C C . THR A 1 246 ? -42.654 -0.016 -6.295 1.00 60.25 246 THR A C 1
ATOM 1816 O O . THR A 1 246 ? -43.394 -0.671 -5.564 1.00 60.25 246 THR A O 1
ATOM 1819 N N . ALA A 1 247 ? -43.134 0.807 -7.236 1.00 53.19 247 ALA A N 1
ATOM 1820 C CA . ALA A 1 247 ? -44.557 0.977 -7.540 1.00 53.19 247 ALA A CA 1
ATOM 1821 C C . ALA A 1 247 ? -45.170 -0.219 -8.305 1.00 53.19 247 ALA A C 1
ATOM 1823 O O . ALA A 1 247 ? -46.290 -0.628 -8.005 1.00 53.19 247 ALA A O 1
ATOM 1824 N N . SER A 1 248 ? -44.431 -0.829 -9.240 1.00 55.41 248 SER A N 1
ATOM 1825 C CA . SER A 1 248 ? -44.883 -1.974 -10.062 1.00 55.41 248 SER A CA 1
ATOM 1826 C C . SER A 1 248 ? -44.795 -3.340 -9.367 1.00 55.41 248 SER A C 1
ATOM 1828 O O . SER A 1 248 ? -45.390 -4.314 -9.830 1.00 55.41 248 SER A O 1
ATOM 1830 N N . GLY A 1 249 ? -44.181 -3.417 -8.179 1.00 48.88 249 GLY A N 1
ATOM 1831 C CA . GLY A 1 249 ? -44.365 -4.539 -7.246 1.00 48.88 249 GLY A CA 1
ATOM 1832 C C . GLY A 1 249 ? -45.825 -4.738 -6.798 1.00 48.88 249 GLY A C 1
ATOM 1833 O O . GLY A 1 249 ? -46.151 -5.750 -6.178 1.00 48.88 249 GLY A O 1
ATOM 1834 N N . LEU A 1 250 ? -46.712 -3.801 -7.154 1.00 46.81 250 LEU A N 1
ATOM 1835 C CA . LEU A 1 250 ? -48.164 -3.890 -7.035 1.00 46.81 250 LEU A CA 1
ATOM 1836 C C . LEU A 1 250 ? -48.856 -4.014 -8.414 1.00 46.81 250 LEU A C 1
ATOM 1838 O O . LEU A 1 250 ? -49.889 -3.403 -8.641 1.00 46.81 250 LEU A O 1
ATOM 1842 N N . GLY A 1 251 ? -48.331 -4.866 -9.303 1.00 42.09 251 GLY A N 1
ATOM 1843 C CA . GLY A 1 251 ? -49.131 -5.652 -10.259 1.00 42.09 251 GLY A CA 1
ATOM 1844 C C . GLY A 1 251 ? -49.337 -5.115 -11.688 1.00 42.09 251 GLY A C 1
ATOM 1845 O O . GLY A 1 251 ? -49.920 -4.056 -11.847 1.00 42.09 251 GLY A O 1
ATOM 1846 N N . ALA A 1 252 ? -48.986 -5.975 -12.671 1.00 44.56 252 ALA A N 1
ATOM 1847 C CA . ALA A 1 252 ? -49.591 -6.206 -14.012 1.00 44.56 252 ALA A CA 1
ATOM 1848 C C . ALA A 1 252 ? -49.728 -5.000 -14.988 1.00 44.56 252 ALA A C 1
ATOM 1850 O O . ALA A 1 252 ? -50.073 -3.910 -14.583 1.00 44.56 252 ALA A O 1
ATOM 1851 N N . GLU A 1 253 ? -49.584 -5.062 -16.318 1.00 46.88 253 GLU A N 1
ATOM 1852 C CA . GLU A 1 253 ? -49.528 -6.115 -17.338 1.00 46.88 253 GLU A CA 1
ATOM 1853 C C . GLU A 1 253 ? -49.068 -5.457 -18.674 1.00 46.88 253 GLU A C 1
ATOM 1855 O O . GLU A 1 253 ? -49.598 -4.426 -19.072 1.00 46.88 253 GLU A O 1
ATOM 1860 N N . ARG A 1 254 ? -48.114 -6.076 -19.385 1.00 49.50 254 ARG A N 1
ATOM 1861 C CA . ARG A 1 254 ? -47.979 -6.190 -20.861 1.00 49.50 254 ARG A CA 1
ATOM 1862 C C . ARG A 1 254 ? -48.128 -4.970 -21.812 1.00 49.50 254 ARG A C 1
ATOM 1864 O O . ARG A 1 254 ? -48.354 -5.195 -22.999 1.00 49.50 254 ARG A O 1
ATOM 1871 N N . GLY A 1 255 ? -47.955 -3.728 -21.353 1.00 51.09 255 GLY A N 1
ATOM 1872 C CA . GLY A 1 255 ? -47.962 -2.521 -22.209 1.00 51.09 255 GLY A CA 1
ATOM 1873 C C . GLY A 1 255 ? -46.682 -1.668 -22.205 1.00 51.09 255 GLY A C 1
ATOM 1874 O O . GLY A 1 255 ? -46.582 -0.739 -22.995 1.00 51.09 255 GLY A O 1
ATOM 1875 N N . GLU A 1 256 ? -45.711 -1.963 -21.336 1.00 52.69 256 GLU A N 1
ATOM 1876 C CA . GLU A 1 256 ? -44.581 -1.055 -21.048 1.00 52.69 256 GLU A CA 1
ATOM 1877 C C . GLU A 1 256 ? -43.290 -1.360 -21.839 1.00 52.69 256 GLU A C 1
ATOM 1879 O O . GLU A 1 256 ? -42.374 -0.542 -21.848 1.00 52.69 256 GLU A O 1
ATOM 1884 N N . GLU A 1 257 ? -43.209 -2.487 -22.558 1.00 51.28 257 GLU A N 1
ATOM 1885 C CA . GLU A 1 257 ? -42.011 -2.843 -23.346 1.00 51.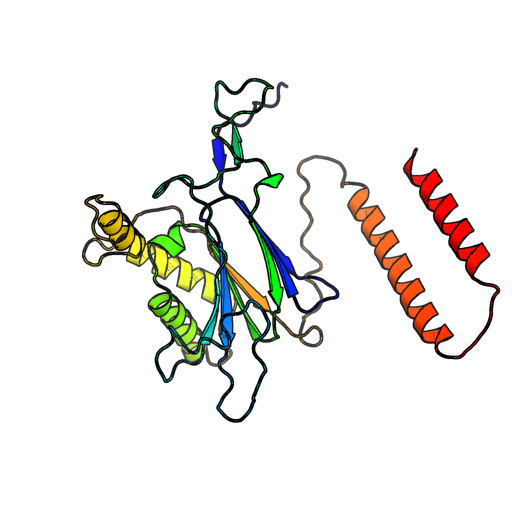28 257 GLU A CA 1
ATOM 1886 C C . GLU A 1 257 ? -41.799 -1.914 -24.565 1.00 51.28 257 GLU A C 1
ATOM 1888 O O . GLU A 1 257 ? -40.661 -1.557 -24.857 1.00 51.28 257 GLU A O 1
ATOM 1893 N N . GLU A 1 258 ? -42.865 -1.414 -25.208 1.00 50.69 258 GLU A N 1
ATOM 1894 C CA . GLU A 1 258 ? -42.764 -0.506 -26.374 1.00 50.69 258 GLU A CA 1
ATOM 1895 C C . GLU A 1 258 ? -42.408 0.951 -26.004 1.00 50.69 258 GLU A C 1
ATOM 1897 O O . GLU A 1 258 ? -42.005 1.739 -26.861 1.00 50.69 258 GLU A O 1
ATOM 1902 N N . GLU A 1 259 ? -42.558 1.351 -24.736 1.00 51.88 259 GLU A N 1
ATOM 1903 C CA . GLU A 1 259 ? -42.229 2.710 -24.277 1.00 51.88 259 GLU A CA 1
ATOM 1904 C C . GLU A 1 259 ? -40.786 2.821 -23.769 1.00 51.88 259 GLU A C 1
ATOM 1906 O O . GLU A 1 259 ? -40.136 3.843 -23.993 1.00 51.88 259 GLU A O 1
ATOM 1911 N N . VAL A 1 260 ? -40.249 1.746 -23.185 1.00 55.66 260 VAL A N 1
ATOM 1912 C CA . VAL A 1 260 ? -38.830 1.652 -22.813 1.00 55.66 260 VAL A CA 1
ATOM 1913 C C . VAL A 1 260 ? -37.944 1.573 -24.063 1.00 55.66 260 VAL A C 1
ATOM 1915 O O . VAL A 1 260 ? -36.963 2.309 -24.150 1.00 55.66 260 VAL A O 1
ATOM 1918 N N . GLU A 1 261 ? -38.336 0.796 -25.081 1.00 54.56 261 GLU A N 1
ATOM 1919 C CA . GLU A 1 261 ? -37.588 0.683 -26.348 1.00 54.56 261 GLU A CA 1
ATOM 1920 C C . GLU A 1 261 ? -37.522 2.026 -27.111 1.00 54.56 261 GLU A C 1
ATOM 1922 O O . GLU A 1 261 ? -36.498 2.375 -27.700 1.00 54.56 261 GLU A O 1
ATOM 1927 N N . ARG A 1 262 ? -38.572 2.855 -27.012 1.00 58.41 262 ARG A N 1
ATOM 1928 C CA . ARG A 1 262 ? -38.636 4.184 -27.644 1.00 58.41 262 ARG A CA 1
ATOM 1929 C C . ARG A 1 262 ? -37.748 5.230 -26.951 1.00 58.41 262 ARG A C 1
ATOM 1931 O O . ARG A 1 262 ? -37.188 6.094 -27.622 1.00 58.41 262 ARG A O 1
ATOM 1938 N N . LEU A 1 263 ? -37.597 5.152 -25.626 1.00 56.25 263 LEU A N 1
ATOM 1939 C CA . LEU A 1 263 ? -36.742 6.060 -24.844 1.00 56.25 263 LEU A CA 1
ATOM 1940 C C . LEU A 1 263 ? -35.251 5.689 -24.945 1.00 56.25 263 LEU A C 1
ATOM 1942 O O . LEU A 1 263 ? -34.394 6.575 -24.952 1.00 56.25 263 LEU A O 1
ATOM 1946 N N . GLU A 1 264 ? -34.929 4.400 -25.090 1.00 55.25 264 GLU A N 1
ATOM 1947 C CA . GLU A 1 264 ? -33.561 3.936 -25.354 1.00 55.25 264 GLU A CA 1
ATOM 1948 C C . GLU A 1 264 ? -33.055 4.366 -26.747 1.00 55.25 264 GLU A C 1
ATOM 1950 O O . GLU A 1 264 ? -31.873 4.687 -26.906 1.00 55.25 264 GLU A O 1
ATOM 1955 N N . GLU A 1 265 ? -33.935 4.452 -27.753 1.00 53.94 265 GLU A N 1
ATOM 1956 C CA . GLU A 1 265 ? -33.577 4.907 -29.104 1.00 53.94 265 GLU A CA 1
ATOM 1957 C C . GLU A 1 265 ? -33.380 6.437 -29.189 1.00 53.94 265 GLU A C 1
ATOM 1959 O O . GLU A 1 265 ? -32.454 6.904 -29.859 1.00 53.94 265 GLU A O 1
ATOM 1964 N N . GLU A 1 266 ? -34.145 7.232 -28.429 1.00 53.69 266 GLU A N 1
ATOM 1965 C CA . GLU A 1 266 ? -33.941 8.688 -28.321 1.00 53.69 266 GLU A CA 1
ATOM 1966 C C . GLU A 1 266 ? -32.631 9.050 -27.591 1.00 53.69 266 GLU A C 1
ATOM 1968 O O . GLU A 1 266 ? -31.919 9.965 -28.019 1.00 53.69 266 GLU A O 1
ATOM 1973 N N . ALA A 1 267 ? -32.239 8.285 -26.565 1.00 52.44 267 ALA A N 1
ATOM 1974 C CA . ALA A 1 267 ? -30.944 8.444 -25.893 1.00 52.44 267 ALA A CA 1
ATOM 1975 C C . ALA A 1 267 ? -29.754 8.111 -26.820 1.00 52.44 267 ALA A C 1
ATOM 1977 O O . ALA A 1 267 ? -28.700 8.747 -26.755 1.00 52.44 267 ALA A O 1
ATOM 1978 N N . ARG A 1 268 ? -29.933 7.158 -27.745 1.00 48.12 268 ARG A N 1
ATOM 1979 C CA . ARG A 1 268 ? -28.904 6.737 -28.711 1.00 48.12 268 ARG A CA 1
ATOM 1980 C C . ARG A 1 268 ? -28.660 7.763 -29.824 1.00 48.12 268 ARG A C 1
ATOM 1982 O O . ARG A 1 268 ? -27.544 7.854 -30.332 1.00 48.12 268 ARG A O 1
ATOM 1989 N N . VAL A 1 269 ? -29.678 8.545 -30.191 1.00 50.69 269 VAL A N 1
ATOM 1990 C CA . VAL A 1 269 ? -29.580 9.626 -31.191 1.00 50.69 269 VAL A CA 1
ATOM 1991 C C . VAL A 1 269 ? -29.027 10.923 -30.580 1.00 50.69 269 VAL A C 1
ATOM 1993 O O . VAL A 1 269 ? -28.350 11.682 -31.276 1.00 50.69 269 VAL A O 1
ATOM 1996 N N . GLY A 1 270 ? -29.243 11.159 -29.282 1.00 48.09 270 GLY A N 1
ATOM 1997 C CA . GLY A 1 270 ? -28.690 12.311 -28.560 1.00 48.09 270 GLY A CA 1
ATOM 1998 C C . GLY A 1 270 ? -27.163 12.291 -28.401 1.00 48.09 270 GLY A C 1
ATOM 1999 O O . GLY A 1 270 ? -26.539 13.342 -28.478 1.00 48.09 270 GLY A O 1
ATOM 2000 N N . ALA A 1 271 ? -26.551 11.110 -28.271 1.00 46.09 271 ALA A N 1
ATOM 2001 C CA . ALA A 1 271 ? -25.110 10.944 -28.028 1.00 46.09 271 ALA A CA 1
ATOM 2002 C C . ALA A 1 271 ? -24.212 11.000 -29.291 1.00 46.09 271 ALA A C 1
ATOM 2004 O O . ALA A 1 271 ? -23.017 10.721 -29.216 1.00 46.09 271 ALA A O 1
ATOM 2005 N N . SER A 1 272 ? -24.762 11.323 -30.471 1.00 46.41 272 SER A N 1
ATOM 2006 C CA . SER A 1 272 ? -24.008 11.428 -31.739 1.00 46.41 272 SER A CA 1
ATOM 2007 C C . SER A 1 272 ? -23.985 12.851 -32.329 1.00 46.41 272 SER A C 1
ATOM 2009 O O . SER A 1 272 ? -23.748 13.026 -33.526 1.00 46.41 272 SER A O 1
ATOM 2011 N N . ARG A 1 273 ? -24.225 13.878 -31.505 1.00 40.62 273 ARG A N 1
ATOM 2012 C CA . ARG A 1 273 ? -24.071 15.295 -31.868 1.00 40.62 273 ARG A CA 1
ATOM 2013 C C . ARG A 1 273 ? -23.077 16.011 -30.975 1.00 40.62 273 ARG A C 1
ATOM 2015 O O . ARG A 1 273 ? -23.128 15.774 -29.756 1.00 40.62 273 ARG A O 1
#

InterPro domains:
  IPR001932 PPM-type phosphatase-like domain [PF07228] (108-173)
  IPR001932 PPM-type phosphatase-like domain [PS51746] (1-202)
  IPR036457 PPM-type phosphatase-like domain superfamily [G3DSA:3.60.40.10] (4-209)
  IPR036457 PPM-type phosphatase-like domain superfamily [SSF81606] (7-199)
  IPR039123 Protein phosphatase PTC7 homolog [PTHR12320] (8-205)

Secondary structure (DSSP, 8-state):
-------EEE-EEEEEE-SSSSEEEEEEESS-EEEEEEEPPPTT---PPPTTSTTS---SS-TT-SEEEEEEPPP-EEETTEE--EEE-TT--SS--TTS--GGG-EEEEEE--TT-EEEEE-HHHHTT--HHHHHHHHHHHHHHTSS---HHHHHHHHHHHHHHHHH-SSS--HHHHHHHHTT----S-------EEEEEPPPTTT--S--TT----PSSSPPPHHHHHHHHHHHHHHHHHHHHHHHTT---S-SHHHHHHHHHHHHHHTT-

Foldseek 3Di:
DPPPFDFDKDWDKDWDQDPVAQKIKIWTFAAFWKWKKDFDDDPPDPDDQDPQFCNVVPDDDPPPAGIDGRDTDDGAAPDQVHTAIAGDHPPDDPDDDPSHDDSVPIDIDMGRHDAFIKMKTKDVLLVQFDDPVNLSVQQRVQQVVVVVGDDQVRSQVSSQVNSQVQQPFQPQATNSCVVCVVVVHHDGTHNDDDIGIGMDGDHDPVPDDDPPPDDPPPDDPDDDDCVVVVVVVVVVVVVVVVVVVVVCVPDDDDDCPVVVVVVVVVVVVVVPD

Radius of gyration: 23.66 Å; chains: 1; bounding box: 73×44×56 Å

Sequence (273 aa):
MKLSRLIGSSTACLVSLDPHKTELRAANIGDSGFLLLRRQAGSSSMVEPALGTLDSAAGIGAAGRKLHIAFRSPQQLRAFNTPYQLGRAPDSGDAPDDRFETPQDASLVRVPVRPGDILVLATDGLFDNVDEEALLDTIEDLIEGSGTGASPQQLADAIAARAKELSLDKSVDSPFAILAKDNDILWGGGRPDDITVLVSHILDRADARAPPTDWAAVSGPGEPPPELLEAEALLAAERLAAEARTASGLGAERGEEEEVERLEEEARVGASR

pLDDT: mean 78.68, std 20.02, range [39.44, 98.69]

Organism: Emiliania huxleyi (NCBI:txid2903)